Protein AF-A0A965YB80-F1 (afdb_monomer)

Secondary structure (DSSP, 8-state):
-PPPPSSSS-HHHHHHHHHHHHHHHHHTHHHHTTT-TT--HHHHHHHHHHHHHHHHHHS-THHHHHHHHHHHHHHHHHHHHHHHHHHHHHHHHHHTTT-HHHHHHHHHHTTTTTS-GGGTTT-HHHHHHHHHHHHHH--HHHHHHHHHTT--HHHHHHHHHHHHHHHHHHHHHHHHHHHHHHHHHHHHHHHHHHHHHHHHHHHHHTT-

Sequence (208 aa):
MKIGRNYGCKDSDLILAAEIVVENLKANLDVLSSVRVQWTEDYVMDLRTRIKNVMSKYLSNDSQKNLRNATANVNTIMKKAGASLSFFKTQLLIDFKHEKEKKDEILKTLGFTKYHLQSFSRNQNVLLQLLLAFKENLSEDIRSQLISKGFSQIELNKIIDLADAFKDANLHQENIKANKKQFSQEKRIALNAISDEIKGICKLASLK

pLDDT: mean 90.23, std 8.79, range [52.56, 97.31]

Radius of gyration: 29.29 Å; Cα contacts (8 Å, |Δi|>4): 147; chains: 1; bounding box: 62×22×83 Å

Mean predicted aligned error: 8.61 Å

Foldseek 3Di:
DAQDAPDDDDLVVLLVLLLVLLVVCVVCVVVCCVLPVVSDPVVSVVLNVLSVCLCVLQVDPVLVVQLVVLVVQLVVLLVVLLVLVVVVLVLLCVLCVVVVVVSVVLCVQLCCVVQPSVCSVPDLVSSLVSLVSNLVRCDPVVVVVCVVSPDDPVSSVVSNVSSVSNVVSVVSSVVSVVVVVVSSRVSSVSSNVSNVVSVVSVVSVVVD

Structure (mmCIF, N/CA/C/O backbone):
data_AF-A0A965YB80-F1
#
_entry.id   AF-A0A965YB80-F1
#
loop_
_atom_site.group_PDB
_atom_site.id
_atom_site.type_symbol
_atom_site.label_atom_id
_atom_site.label_alt_id
_atom_site.label_comp_id
_atom_site.label_asym_id
_atom_site.label_entity_id
_atom_site.label_seq_id
_atom_site.pdbx_PDB_ins_code
_atom_site.Cartn_x
_atom_site.Cartn_y
_atom_site.Cartn_z
_atom_site.occupancy
_atom_site.B_iso_or_equiv
_atom_site.auth_seq_id
_atom_site.auth_comp_id
_atom_site.auth_asym_id
_atom_site.auth_atom_id
_atom_site.pdbx_PDB_model_num
ATOM 1 N N . MET A 1 1 ? -2.067 13.991 -19.463 1.00 52.56 1 MET A N 1
ATOM 2 C CA . MET A 1 1 ? -2.337 13.184 -20.678 1.00 52.56 1 MET A CA 1
ATOM 3 C C . MET A 1 1 ? -1.824 11.758 -20.453 1.00 52.56 1 MET A C 1
ATOM 5 O O . MET A 1 1 ? -0.761 11.609 -19.862 1.00 52.56 1 MET A O 1
ATOM 9 N N . LYS A 1 2 ? -2.577 10.705 -20.806 1.00 65.81 2 LYS A N 1
ATOM 10 C CA . LYS A 1 2 ? -2.148 9.302 -20.609 1.00 65.81 2 LYS A CA 1
ATOM 11 C C . LYS A 1 2 ? -1.267 8.879 -21.788 1.00 65.81 2 LYS A C 1
ATOM 13 O O . LYS A 1 2 ? -1.743 8.876 -22.915 1.00 65.81 2 LYS A O 1
ATOM 18 N N . ILE A 1 3 ? -0.007 8.531 -21.531 1.00 80.25 3 ILE A N 1
ATOM 19 C CA . ILE A 1 3 ? 0.936 8.107 -22.576 1.00 80.25 3 ILE A CA 1
ATOM 20 C C . ILE A 1 3 ? 0.606 6.663 -22.990 1.00 80.25 3 ILE A C 1
ATOM 22 O O . ILE A 1 3 ? 0.646 5.745 -22.163 1.00 80.25 3 ILE A O 1
ATOM 26 N N . GLY A 1 4 ? 0.220 6.476 -24.254 1.00 87.31 4 GLY A N 1
ATOM 27 C CA . GLY A 1 4 ? -0.024 5.165 -24.868 1.00 87.31 4 GLY A CA 1
ATOM 28 C C . GLY A 1 4 ? 1.271 4.467 -25.294 1.00 87.31 4 GLY A C 1
ATOM 29 O O . GLY A 1 4 ? 2.332 5.084 -25.302 1.00 87.31 4 GLY A O 1
ATOM 30 N N . ARG A 1 5 ? 1.195 3.175 -25.641 1.00 92.00 5 ARG A N 1
ATOM 31 C CA . ARG A 1 5 ? 2.310 2.468 -26.300 1.00 92.00 5 ARG A CA 1
ATOM 32 C C . ARG A 1 5 ? 2.426 2.945 -27.750 1.00 92.00 5 ARG A C 1
ATOM 34 O O . ARG A 1 5 ? 1.398 3.095 -28.403 1.00 92.00 5 ARG A O 1
ATOM 41 N N . ASN A 1 6 ? 3.646 3.101 -28.257 1.00 94.12 6 ASN A N 1
ATOM 42 C CA . ASN A 1 6 ? 3.922 3.304 -29.691 1.00 94.12 6 ASN A CA 1
ATOM 43 C C . ASN A 1 6 ? 4.271 1.985 -30.424 1.00 94.12 6 ASN A C 1
ATOM 45 O O . ASN A 1 6 ? 4.647 2.004 -31.593 1.00 94.12 6 ASN A O 1
ATOM 49 N N . TYR A 1 7 ? 4.145 0.830 -29.765 1.00 94.06 7 TYR A N 1
ATOM 50 C CA . TYR A 1 7 ? 4.373 -0.516 -30.310 1.00 94.06 7 TYR A CA 1
ATOM 51 C C . TYR A 1 7 ? 3.150 -1.419 -30.096 1.00 94.06 7 TYR A C 1
ATOM 53 O O . TYR A 1 7 ? 2.390 -1.237 -29.144 1.00 94.06 7 TYR A O 1
ATOM 61 N N . GLY A 1 8 ? 2.973 -2.402 -30.987 1.00 91.25 8 GLY A N 1
ATOM 62 C CA . GLY A 1 8 ? 1.805 -3.295 -31.015 1.00 91.25 8 GLY A CA 1
ATOM 63 C C . GLY A 1 8 ? 1.921 -4.578 -30.179 1.00 91.25 8 GLY A C 1
ATOM 64 O O . GLY A 1 8 ? 0.949 -5.319 -30.080 1.00 91.25 8 GLY A O 1
ATOM 65 N N . CYS A 1 9 ? 3.081 -4.859 -29.580 1.00 90.50 9 CYS A N 1
ATOM 66 C CA . CYS A 1 9 ? 3.349 -6.092 -28.830 1.00 90.50 9 CYS A CA 1
ATOM 67 C C . CYS A 1 9 ? 3.299 -5.896 -27.300 1.00 90.50 9 CYS A C 1
ATOM 69 O O . CYS A 1 9 ? 3.040 -4.795 -26.791 1.00 90.50 9 CYS A O 1
ATOM 71 N N . LYS A 1 10 ? 3.530 -6.972 -26.530 1.00 89.19 10 LYS A N 1
ATOM 72 C CA . LYS A 1 10 ? 3.669 -6.873 -25.066 1.00 89.19 10 LYS A CA 1
ATOM 73 C C . LYS A 1 10 ? 4.988 -6.184 -24.704 1.00 89.19 10 LYS A C 1
ATOM 75 O O . LYS A 1 10 ? 5.935 -6.189 -25.484 1.00 89.19 10 LYS A O 1
ATOM 80 N N . ASP A 1 11 ? 5.057 -5.619 -23.492 1.00 90.94 11 ASP A N 1
ATOM 81 C CA . ASP A 1 11 ? 6.276 -4.950 -23.006 1.00 90.94 11 ASP A CA 1
ATOM 82 C C . ASP A 1 11 ? 7.474 -5.928 -22.953 1.00 90.94 11 ASP A C 1
ATOM 84 O O . ASP A 1 11 ? 8.593 -5.532 -23.249 1.00 90.94 11 ASP A O 1
ATOM 88 N N . SER A 1 12 ? 7.237 -7.203 -22.607 1.00 86.75 12 SER A N 1
ATOM 89 C CA . SER A 1 12 ? 8.251 -8.270 -22.615 1.00 86.75 12 SER A CA 1
ATOM 90 C C . SER A 1 12 ? 8.785 -8.554 -24.015 1.00 86.75 12 SER A C 1
ATOM 92 O O . SER A 1 12 ? 9.989 -8.677 -24.203 1.00 86.75 12 SER A O 1
ATOM 94 N N . ASP A 1 13 ? 7.882 -8.616 -24.993 1.00 91.19 13 ASP A N 1
ATOM 95 C CA . ASP A 1 13 ? 8.211 -8.952 -26.377 1.00 91.19 13 ASP A CA 1
ATOM 96 C C . ASP A 1 13 ? 9.004 -7.809 -27.022 1.00 91.19 13 ASP A C 1
ATOM 98 O O . ASP A 1 13 ? 9.927 -8.054 -27.791 1.00 91.19 13 ASP A O 1
ATOM 102 N N . LEU A 1 14 ? 8.692 -6.556 -26.655 1.00 95.50 14 LEU A N 1
ATOM 103 C CA . LEU A 1 14 ? 9.476 -5.394 -27.069 1.00 95.50 14 LEU A CA 1
ATOM 104 C C . LEU A 1 14 ? 10.911 -5.469 -26.545 1.00 95.50 14 LEU A C 1
ATOM 106 O O . LEU A 1 14 ? 11.836 -5.224 -27.310 1.00 95.50 14 LEU A O 1
ATOM 110 N N . ILE A 1 15 ? 11.096 -5.760 -25.253 1.00 94.88 15 ILE A N 1
ATOM 111 C CA . ILE A 1 15 ? 12.437 -5.852 -24.662 1.00 94.88 15 ILE A CA 1
ATOM 112 C C . ILE A 1 15 ? 13.234 -6.980 -25.314 1.00 94.88 15 ILE A C 1
ATOM 114 O O . ILE A 1 15 ? 14.374 -6.749 -25.696 1.00 94.88 15 ILE A O 1
ATOM 118 N N . LEU A 1 16 ? 12.619 -8.146 -25.529 1.00 92.81 16 LEU A N 1
ATOM 119 C CA . LEU A 1 16 ? 13.269 -9.251 -26.232 1.00 92.81 16 LEU A CA 1
ATOM 120 C C . LEU A 1 16 ? 13.686 -8.851 -27.656 1.00 92.81 16 LEU A C 1
ATOM 122 O O . LEU A 1 16 ? 14.824 -9.0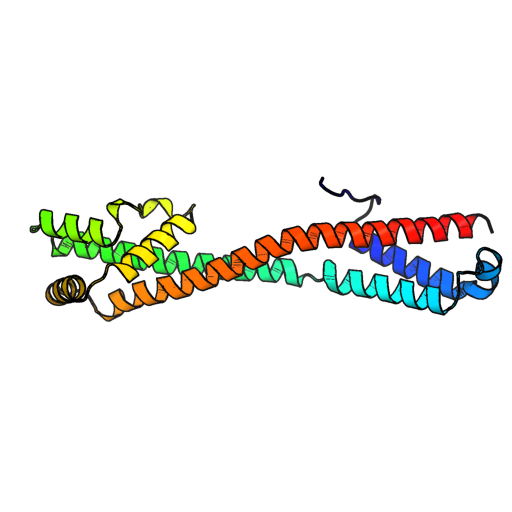81 -28.056 1.00 92.81 16 LEU A O 1
ATOM 126 N N . ALA A 1 17 ? 12.792 -8.207 -28.411 1.00 95.94 17 ALA A N 1
ATOM 127 C CA . ALA A 1 17 ? 13.117 -7.703 -29.743 1.00 95.94 17 ALA A CA 1
ATOM 128 C C . ALA A 1 17 ? 14.249 -6.664 -29.700 1.00 95.94 17 ALA A C 1
ATOM 130 O O . ALA A 1 17 ? 15.140 -6.693 -30.543 1.00 95.94 17 ALA A O 1
ATOM 131 N N . ALA A 1 18 ? 14.246 -5.773 -28.706 1.00 97.00 18 ALA A N 1
ATOM 132 C CA . ALA A 1 18 ? 15.287 -4.770 -28.523 1.00 97.00 18 ALA A CA 1
ATOM 133 C C . ALA A 1 18 ? 16.655 -5.404 -28.233 1.00 97.00 18 ALA A C 1
ATOM 135 O O . ALA A 1 18 ? 17.648 -4.988 -28.825 1.00 97.00 18 ALA A O 1
ATOM 136 N N . GLU A 1 19 ? 16.712 -6.426 -27.375 1.00 96.00 19 GLU A N 1
ATOM 137 C CA . GLU A 1 19 ? 17.943 -7.180 -27.112 1.00 96.00 19 GLU A CA 1
ATOM 138 C C . GLU A 1 19 ? 18.468 -7.842 -28.388 1.00 96.00 19 GLU A C 1
ATOM 140 O O . GLU A 1 19 ? 19.639 -7.673 -28.719 1.00 96.00 19 GLU A O 1
ATOM 145 N N . ILE A 1 20 ? 17.597 -8.507 -29.155 1.00 96.56 20 ILE A N 1
ATOM 146 C CA . ILE A 1 20 ? 17.969 -9.126 -30.436 1.00 96.56 20 ILE A CA 1
ATOM 147 C C . ILE A 1 20 ? 18.526 -8.078 -31.410 1.00 96.56 20 ILE A C 1
ATOM 149 O O . ILE A 1 20 ? 19.560 -8.313 -32.034 1.00 96.56 20 ILE A O 1
ATOM 153 N N . VAL A 1 21 ? 17.877 -6.917 -31.541 1.00 97.00 21 VAL A N 1
ATOM 154 C CA . VAL A 1 21 ? 18.346 -5.832 -32.422 1.00 97.00 21 VAL A CA 1
ATOM 155 C C . VAL A 1 21 ? 19.718 -5.321 -31.989 1.00 97.00 21 VAL A C 1
ATOM 157 O O . VAL A 1 21 ? 20.577 -5.116 -32.840 1.00 97.00 21 VAL A O 1
ATOM 160 N N . VAL A 1 22 ? 19.952 -5.147 -30.687 1.00 97.00 22 VAL A N 1
ATOM 161 C CA . VAL A 1 22 ? 21.244 -4.677 -30.166 1.00 97.00 22 VAL A CA 1
ATOM 162 C C . VAL A 1 22 ? 22.356 -5.700 -30.372 1.00 97.00 22 VAL A C 1
ATOM 164 O O . VAL A 1 22 ? 23.456 -5.311 -30.758 1.00 97.00 22 VAL A O 1
ATOM 167 N N . GLU A 1 23 ? 22.092 -6.993 -30.168 1.00 95.94 23 GLU A N 1
ATOM 168 C CA . GLU A 1 23 ? 23.085 -8.040 -30.449 1.00 95.94 23 GLU A CA 1
ATOM 169 C C . GLU A 1 23 ? 23.423 -8.099 -31.947 1.00 95.94 23 GLU A C 1
ATOM 171 O O . GLU A 1 23 ? 24.596 -8.182 -32.308 1.00 95.94 23 GLU A O 1
ATOM 176 N N . ASN A 1 24 ? 22.427 -7.965 -32.831 1.00 95.06 24 ASN A N 1
ATOM 177 C CA . ASN A 1 24 ? 22.668 -7.909 -34.276 1.00 95.06 24 ASN A CA 1
ATOM 178 C C . ASN A 1 24 ? 23.414 -6.635 -34.698 1.00 95.06 24 ASN A C 1
ATOM 180 O O . ASN A 1 24 ? 24.318 -6.712 -35.529 1.00 95.06 24 ASN A O 1
ATOM 184 N N . LEU A 1 25 ? 23.080 -5.478 -34.115 1.00 95.44 25 LEU A N 1
ATOM 185 C CA . LEU A 1 25 ? 23.811 -4.229 -34.343 1.00 95.44 25 LEU A CA 1
ATOM 186 C C . LEU A 1 25 ? 25.276 -4.378 -33.922 1.00 95.44 25 LEU A C 1
ATOM 188 O O . LEU A 1 25 ? 26.162 -3.973 -34.666 1.00 95.44 25 LEU A O 1
ATOM 192 N N . LYS A 1 26 ? 25.533 -4.997 -32.763 1.00 96.25 26 LYS A N 1
ATOM 193 C CA . LYS A 1 26 ? 26.893 -5.281 -32.293 1.00 96.25 26 LYS A CA 1
ATOM 194 C C . LYS A 1 26 ? 27.649 -6.195 -33.257 1.00 96.25 26 LYS A C 1
ATOM 196 O O . LYS A 1 26 ? 28.804 -5.927 -33.566 1.00 96.25 26 LYS A O 1
ATOM 201 N N . ALA A 1 27 ? 27.005 -7.268 -33.713 1.00 95.81 27 ALA A N 1
ATOM 202 C CA . ALA A 1 27 ? 27.624 -8.267 -34.580 1.00 95.81 27 ALA A CA 1
ATOM 203 C C . ALA A 1 27 ? 27.999 -7.726 -35.970 1.00 95.81 27 ALA A C 1
ATOM 205 O O . ALA A 1 27 ? 28.899 -8.272 -36.595 1.00 95.81 27 ALA A O 1
ATOM 206 N N . ASN A 1 28 ? 27.332 -6.665 -36.435 1.00 94.38 28 ASN A N 1
ATOM 207 C CA . ASN A 1 28 ? 27.532 -6.064 -37.760 1.00 94.38 28 ASN A CA 1
ATOM 208 C C . ASN A 1 28 ? 28.017 -4.606 -37.667 1.00 94.38 28 ASN A C 1
ATOM 210 O O . ASN A 1 28 ? 27.745 -3.786 -38.548 1.00 94.38 28 ASN A O 1
ATOM 214 N N . LEU A 1 29 ? 28.655 -4.239 -36.552 1.00 94.06 29 LEU A N 1
ATOM 215 C CA . LEU A 1 29 ? 28.983 -2.849 -36.241 1.00 94.06 29 LEU A CA 1
ATOM 216 C C . LEU A 1 29 ? 29.993 -2.246 -37.227 1.00 94.06 29 LEU A C 1
ATOM 218 O O . LEU A 1 29 ? 29.925 -1.058 -37.534 1.00 94.06 29 LEU A O 1
ATOM 222 N N . ASP A 1 30 ? 30.897 -3.061 -37.758 1.00 91.31 30 ASP A N 1
ATOM 223 C CA . ASP A 1 30 ? 31.875 -2.689 -38.781 1.00 91.31 30 ASP A CA 1
ATOM 224 C C . ASP A 1 30 ? 31.197 -2.154 -40.052 1.00 91.31 30 ASP A C 1
ATOM 226 O O . ASP A 1 30 ? 31.544 -1.079 -40.542 1.00 91.31 30 ASP A O 1
ATOM 230 N N . VAL A 1 31 ? 30.159 -2.842 -40.533 1.00 90.62 31 VAL A N 1
ATOM 231 C CA . VAL A 1 31 ? 29.384 -2.412 -41.702 1.00 90.62 31 VAL A CA 1
ATOM 232 C C . VAL A 1 31 ? 28.443 -1.270 -41.331 1.00 90.62 31 VAL A C 1
ATOM 234 O O . VAL A 1 31 ? 28.363 -0.261 -42.037 1.00 90.62 31 VAL A O 1
ATOM 237 N N . LEU A 1 32 ? 27.723 -1.398 -40.217 1.00 91.69 32 LEU A N 1
ATOM 238 C CA . LEU A 1 32 ? 26.659 -0.467 -39.844 1.00 91.69 32 LEU A CA 1
ATOM 239 C C . LEU A 1 32 ? 27.191 0.896 -39.374 1.00 91.69 32 LEU A C 1
ATOM 241 O O . LEU A 1 32 ? 26.531 1.914 -39.592 1.00 91.69 32 LEU A O 1
ATOM 245 N N . SER A 1 33 ? 28.405 0.966 -38.828 1.00 91.81 33 SER A N 1
ATOM 246 C CA . SER A 1 33 ? 29.061 2.242 -38.495 1.00 91.81 33 SER A CA 1
ATOM 247 C C . SER A 1 33 ? 29.348 3.104 -39.734 1.00 91.81 33 SER A C 1
ATOM 249 O O . SER A 1 33 ? 29.330 4.332 -39.640 1.00 91.81 33 SER A O 1
ATOM 251 N N . SER A 1 34 ? 29.489 2.499 -40.923 1.00 89.06 34 SER A N 1
ATOM 252 C CA . SER A 1 34 ? 29.567 3.243 -42.196 1.00 89.06 34 SER A CA 1
ATOM 253 C C . SER A 1 34 ? 28.238 3.905 -42.591 1.00 89.06 34 SER A C 1
ATOM 255 O O . SER A 1 34 ? 28.217 4.884 -43.336 1.00 89.06 34 SER A O 1
ATOM 257 N N . VAL A 1 35 ? 27.117 3.377 -42.092 1.00 88.38 35 VAL A N 1
ATOM 258 C CA . VAL A 1 35 ? 25.760 3.897 -42.325 1.00 88.38 35 VAL A CA 1
ATOM 259 C C . VAL A 1 35 ? 25.487 5.067 -41.397 1.00 88.38 35 VAL A C 1
ATOM 261 O O . VAL A 1 35 ? 24.882 6.065 -41.789 1.00 88.38 35 VAL A O 1
ATOM 264 N N . ARG A 1 36 ? 25.934 4.936 -40.147 1.00 91.25 36 ARG A N 1
ATOM 265 C CA . ARG A 1 36 ? 25.779 5.955 -39.124 1.00 91.25 36 ARG A CA 1
ATOM 266 C C . ARG A 1 36 ? 26.982 5.934 -38.198 1.00 91.25 36 ARG A C 1
ATOM 268 O O . ARG A 1 36 ? 27.078 5.095 -37.313 1.00 91.25 36 ARG A O 1
ATOM 275 N N . VAL A 1 37 ? 27.847 6.928 -38.359 1.00 92.31 37 VAL A N 1
ATOM 276 C CA . VAL A 1 37 ? 29.123 7.038 -37.632 1.00 92.31 37 VAL A CA 1
ATOM 277 C C . VAL A 1 37 ? 28.971 7.102 -36.109 1.00 92.31 37 VAL A C 1
ATOM 279 O O . VAL A 1 37 ? 29.909 6.795 -35.386 1.00 92.31 37 VAL A O 1
ATOM 282 N N . GLN A 1 38 ? 27.794 7.489 -35.603 1.00 93.69 38 GLN A N 1
ATOM 283 C CA . GLN A 1 38 ? 27.503 7.494 -34.166 1.00 93.69 38 GLN A CA 1
ATOM 284 C C . GLN A 1 38 ? 27.198 6.099 -33.597 1.00 93.69 38 GLN A C 1
ATOM 286 O O . GLN A 1 38 ? 27.091 5.957 -32.381 1.00 93.69 38 GLN A O 1
ATOM 291 N N . TRP A 1 39 ? 27.029 5.073 -34.435 1.00 94.56 39 TRP A N 1
ATOM 292 C CA . TRP A 1 39 ? 26.918 3.689 -33.982 1.00 94.56 39 TRP A CA 1
ATOM 293 C C . TRP A 1 39 ? 28.309 3.145 -33.666 1.00 94.56 39 TRP A C 1
ATOM 295 O O . TRP A 1 39 ? 28.943 2.477 -34.478 1.00 94.56 39 TRP A O 1
ATOM 305 N N . THR A 1 40 ? 28.778 3.485 -32.471 1.00 96.31 40 THR A N 1
ATOM 306 C CA . THR A 1 40 ? 30.041 3.025 -31.890 1.00 96.31 40 THR A CA 1
ATOM 307 C C . THR A 1 40 ? 29.802 1.886 -30.900 1.00 96.31 40 THR A C 1
ATOM 309 O O . THR A 1 40 ? 28.664 1.605 -30.512 1.00 96.31 40 THR A O 1
ATOM 312 N N . GLU A 1 41 ? 30.874 1.234 -30.447 1.00 95.12 41 GLU A N 1
ATOM 313 C CA . GLU A 1 41 ? 30.767 0.201 -29.411 1.00 95.12 41 GLU A CA 1
ATOM 314 C C . GLU A 1 41 ? 30.198 0.770 -28.099 1.00 95.12 41 GLU A C 1
ATOM 316 O O . GLU A 1 41 ? 29.331 0.146 -27.483 1.00 95.12 41 GLU A O 1
ATOM 321 N N . ASP A 1 42 ? 30.573 2.005 -27.747 1.00 96.44 42 ASP A N 1
ATOM 322 C CA . ASP A 1 42 ? 30.019 2.733 -26.600 1.00 96.44 42 ASP A CA 1
ATOM 323 C C . ASP A 1 42 ? 28.507 2.952 -26.729 1.00 96.44 42 ASP A C 1
ATOM 325 O O . ASP A 1 42 ? 27.763 2.723 -25.774 1.00 96.44 42 ASP A O 1
ATOM 329 N N . TYR A 1 43 ? 28.027 3.340 -27.917 1.00 96.69 43 TYR A N 1
ATOM 330 C CA . TYR A 1 43 ? 26.594 3.504 -28.176 1.00 96.69 43 TYR A CA 1
ATOM 331 C C . TYR A 1 43 ? 25.832 2.186 -27.978 1.00 96.69 43 TYR A C 1
ATOM 333 O O . TYR A 1 43 ? 24.793 2.147 -27.313 1.00 96.69 43 TYR A O 1
ATOM 341 N N . VAL A 1 44 ? 26.365 1.087 -28.518 1.00 96.06 44 VAL A N 1
ATOM 342 C CA . VAL A 1 44 ? 25.774 -0.252 -28.374 1.00 96.06 44 VAL A CA 1
ATOM 343 C C . VAL A 1 44 ? 25.744 -0.680 -26.904 1.00 96.06 44 VAL A C 1
ATOM 345 O O . VAL A 1 44 ? 24.736 -1.221 -26.436 1.00 96.06 44 VAL A O 1
ATOM 348 N N . MET A 1 45 ? 26.821 -0.426 -26.156 1.00 96.38 45 MET A N 1
ATOM 349 C CA . MET A 1 45 ? 26.889 -0.724 -24.725 1.00 96.38 45 MET A CA 1
ATOM 350 C C . MET A 1 45 ? 25.897 0.098 -23.896 1.00 96.38 45 MET A C 1
ATOM 352 O O . MET A 1 45 ? 25.233 -0.469 -23.018 1.00 96.38 45 MET A O 1
ATOM 356 N N . ASP A 1 46 ? 25.762 1.397 -24.173 1.00 97.00 46 ASP A N 1
ATOM 357 C CA . ASP A 1 46 ? 24.776 2.258 -23.511 1.00 97.00 46 ASP A CA 1
ATOM 358 C C . ASP A 1 46 ? 23.351 1.754 -23.768 1.00 97.00 46 ASP A C 1
ATOM 360 O O . ASP A 1 46 ? 22.594 1.499 -22.825 1.00 97.00 46 ASP A O 1
ATOM 364 N N . LEU A 1 47 ? 23.006 1.501 -25.035 1.00 96.88 47 LEU A N 1
ATOM 365 C CA . LEU A 1 47 ? 21.678 1.021 -25.409 1.00 96.88 47 LEU A CA 1
ATOM 366 C C . LEU A 1 47 ? 21.357 -0.329 -24.749 1.00 96.88 47 LEU A C 1
ATOM 368 O O . LEU A 1 47 ? 20.274 -0.501 -24.179 1.00 96.88 47 LEU A O 1
ATOM 372 N N . ARG A 1 48 ? 22.318 -1.264 -24.731 1.00 96.06 48 ARG A N 1
ATOM 373 C CA . ARG A 1 48 ? 22.183 -2.548 -24.022 1.00 96.06 48 ARG A CA 1
ATOM 374 C C . ARG A 1 48 ? 21.925 -2.350 -22.529 1.00 96.06 48 ARG A C 1
ATOM 376 O O . ARG A 1 48 ? 21.062 -3.014 -21.952 1.00 96.06 48 ARG A O 1
ATOM 383 N N . THR A 1 49 ? 22.663 -1.439 -21.901 1.00 95.88 49 THR A N 1
ATOM 384 C CA . THR A 1 49 ? 22.531 -1.133 -20.471 1.00 95.88 49 THR A CA 1
ATOM 385 C C . THR A 1 49 ? 21.165 -0.524 -20.165 1.00 95.88 49 THR A C 1
ATOM 387 O O . THR A 1 49 ? 20.489 -0.954 -19.228 1.00 95.88 49 THR A O 1
ATOM 390 N N . ARG A 1 50 ? 20.697 0.413 -20.996 1.00 95.94 50 ARG A N 1
ATOM 391 C CA . ARG A 1 50 ? 19.361 1.015 -20.880 1.00 95.94 50 ARG A CA 1
ATOM 392 C C . ARG A 1 50 ? 18.249 -0.027 -20.999 1.00 95.94 50 ARG A C 1
ATOM 394 O O . ARG A 1 50 ? 17.334 -0.015 -20.175 1.00 95.94 50 ARG A O 1
ATOM 401 N N . ILE A 1 51 ? 18.340 -0.953 -21.958 1.00 94.50 51 ILE A N 1
ATOM 402 C CA . ILE A 1 51 ? 17.365 -2.045 -22.126 1.00 94.50 51 ILE A CA 1
ATOM 403 C C . ILE A 1 51 ? 17.314 -2.929 -20.873 1.00 94.50 51 ILE A C 1
ATOM 405 O O . ILE A 1 51 ? 16.229 -3.134 -20.318 1.00 94.50 51 ILE A O 1
ATOM 409 N N . LYS A 1 52 ? 18.474 -3.370 -20.363 1.00 91.50 52 LYS A N 1
ATOM 410 C CA . LYS A 1 52 ? 18.561 -4.179 -19.133 1.00 91.50 52 LYS A CA 1
ATOM 411 C C . LYS A 1 52 ? 17.984 -3.456 -17.917 1.00 91.50 52 LYS A C 1
ATOM 413 O O . LYS A 1 52 ? 17.240 -4.055 -17.141 1.00 91.50 52 LYS A O 1
ATOM 418 N N . ASN A 1 53 ? 18.271 -2.164 -17.774 1.00 91.19 53 ASN A N 1
ATOM 419 C CA . ASN A 1 53 ? 17.745 -1.344 -16.682 1.00 91.19 53 ASN A CA 1
ATOM 420 C C . ASN A 1 53 ? 16.220 -1.187 -16.760 1.00 91.19 53 ASN A C 1
ATOM 422 O O . ASN A 1 53 ? 15.538 -1.241 -15.738 1.00 91.19 53 ASN A O 1
ATOM 426 N N . VAL A 1 54 ? 15.656 -1.026 -17.961 1.00 90.38 54 VAL A N 1
ATOM 427 C CA . VAL A 1 54 ? 14.196 -0.973 -18.140 1.00 90.38 54 VAL A CA 1
ATOM 428 C C . VAL A 1 54 ? 13.552 -2.318 -17.807 1.00 90.38 54 VAL A C 1
ATOM 430 O O . VAL A 1 54 ? 12.512 -2.345 -17.142 1.00 90.38 54 VAL A O 1
ATOM 433 N N . MET A 1 55 ? 14.175 -3.428 -18.211 1.00 86.00 55 MET A N 1
ATOM 434 C CA . MET A 1 55 ? 13.709 -4.775 -17.883 1.00 86.00 55 MET A CA 1
ATOM 435 C C . MET A 1 55 ? 13.666 -5.002 -16.366 1.00 86.00 55 MET A C 1
ATOM 437 O O . MET A 1 55 ? 12.608 -5.333 -15.825 1.00 86.00 55 MET A O 1
ATOM 441 N N . SER A 1 56 ? 14.779 -4.761 -15.667 1.00 83.75 56 SER A N 1
ATOM 442 C CA . SER A 1 56 ? 14.883 -4.992 -14.221 1.00 83.75 56 SER A CA 1
ATOM 443 C C . SER A 1 56 ? 13.955 -4.078 -13.416 1.00 83.75 56 SER A C 1
ATOM 445 O O . SER A 1 56 ? 13.253 -4.539 -12.510 1.00 83.75 56 SER A O 1
ATOM 447 N N . LYS A 1 57 ? 13.882 -2.794 -13.788 1.00 83.44 57 LYS A N 1
ATOM 448 C CA . LYS A 1 57 ? 13.098 -1.783 -13.067 1.00 83.44 57 LYS A CA 1
ATOM 449 C C . LYS A 1 57 ? 11.588 -1.933 -13.263 1.00 83.44 57 LYS A C 1
ATOM 451 O O . LYS A 1 57 ? 10.830 -1.655 -12.336 1.00 83.44 57 LYS A O 1
ATOM 456 N N . TYR A 1 58 ? 11.128 -2.329 -14.453 1.00 81.94 58 TYR A N 1
ATOM 457 C CA . TYR A 1 58 ? 9.709 -2.203 -14.820 1.00 81.94 58 TYR A CA 1
ATOM 458 C C . TYR A 1 58 ? 9.000 -3.501 -15.227 1.00 81.94 58 TYR A C 1
ATOM 460 O O . TYR A 1 58 ? 7.763 -3.500 -15.344 1.00 81.94 58 TYR A O 1
ATOM 468 N N . LEU A 1 59 ? 9.743 -4.580 -15.486 1.00 77.56 59 LEU A N 1
ATOM 469 C CA . LEU A 1 59 ? 9.186 -5.886 -15.858 1.00 77.56 59 LEU A CA 1
ATOM 470 C C . LEU A 1 59 ? 9.368 -6.953 -14.773 1.00 77.56 59 LEU A C 1
ATOM 472 O O . LEU A 1 59 ? 8.824 -8.046 -14.914 1.00 77.56 59 LEU A O 1
ATOM 476 N N . SER A 1 60 ? 10.039 -6.632 -13.665 1.00 68.38 60 SER A N 1
ATOM 477 C CA . SER A 1 60 ? 10.063 -7.483 -12.476 1.00 68.38 60 SER A CA 1
ATOM 478 C C . SER A 1 60 ? 8.664 -7.599 -11.844 1.00 68.38 60 SER A C 1
ATOM 480 O O . SER A 1 60 ? 7.920 -6.624 -11.685 1.00 68.38 60 SER A O 1
ATOM 482 N N . ASN A 1 61 ? 8.286 -8.824 -11.464 1.00 63.53 61 ASN A N 1
ATOM 483 C CA . ASN A 1 61 ? 6.983 -9.145 -10.859 1.00 63.53 61 ASN A CA 1
ATOM 484 C C . ASN A 1 61 ? 6.790 -8.559 -9.442 1.00 63.53 61 ASN A C 1
ATOM 486 O O . ASN A 1 61 ? 5.700 -8.660 -8.864 1.00 63.53 61 ASN A O 1
ATOM 490 N N . ASP A 1 62 ? 7.823 -7.932 -8.881 1.00 66.69 62 ASP A N 1
ATOM 491 C CA . ASP A 1 62 ? 7.871 -7.524 -7.480 1.00 66.69 62 ASP A CA 1
ATOM 492 C C . ASP A 1 62 ? 6.885 -6.405 -7.155 1.00 66.69 62 ASP A C 1
ATOM 494 O O . ASP A 1 62 ? 6.211 -6.452 -6.130 1.00 66.69 62 ASP A O 1
ATOM 498 N N . SER A 1 63 ? 6.680 -5.447 -8.061 1.00 69.94 63 SER A N 1
ATOM 499 C CA . SER A 1 63 ? 5.771 -4.316 -7.806 1.00 69.94 63 SER A CA 1
ATOM 500 C C . SER A 1 63 ? 4.309 -4.746 -7.588 1.00 69.94 63 SER A C 1
ATOM 502 O O . SER A 1 63 ? 3.625 -4.243 -6.692 1.00 69.94 63 SER A O 1
ATOM 504 N N . GLN A 1 64 ? 3.814 -5.711 -8.371 1.00 73.56 64 GLN A N 1
ATOM 505 C CA . GLN A 1 64 ? 2.457 -6.242 -8.211 1.00 73.56 64 GLN A CA 1
ATOM 506 C C . GLN A 1 64 ? 2.341 -7.143 -6.982 1.00 73.56 64 GLN A C 1
ATOM 508 O O . GLN A 1 64 ? 1.324 -7.107 -6.285 1.00 73.56 64 GLN A O 1
ATOM 513 N N . L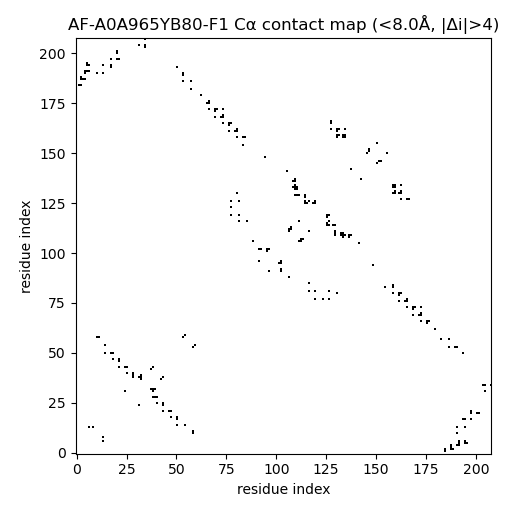YS A 1 65 ? 3.376 -7.943 -6.706 1.00 80.38 65 LYS A N 1
ATOM 514 C CA . LYS A 1 65 ? 3.464 -8.766 -5.496 1.00 80.38 65 LYS A CA 1
ATOM 515 C C . LYS A 1 65 ? 3.426 -7.894 -4.237 1.00 80.38 65 LYS A C 1
ATOM 517 O O . LYS A 1 65 ? 2.613 -8.161 -3.357 1.00 80.38 65 LYS A O 1
ATOM 522 N N . ASN A 1 66 ? 4.185 -6.802 -4.210 1.00 83.69 66 ASN A N 1
ATOM 523 C CA . ASN A 1 66 ? 4.240 -5.868 -3.086 1.00 83.69 66 ASN A CA 1
ATOM 524 C C . ASN A 1 66 ? 2.878 -5.223 -2.809 1.00 83.69 66 ASN A C 1
ATOM 526 O O . ASN A 1 66 ? 2.421 -5.232 -1.668 1.00 83.69 66 ASN A O 1
ATOM 530 N N . LEU A 1 67 ? 2.167 -4.752 -3.844 1.00 87.12 67 LEU A N 1
ATOM 531 C CA . LEU A 1 67 ? 0.821 -4.197 -3.657 1.00 87.12 67 LEU A CA 1
ATOM 532 C C . LEU A 1 67 ? -0.180 -5.251 -3.153 1.00 87.12 67 LEU A C 1
ATOM 534 O O . LEU A 1 67 ? -1.013 -4.940 -2.299 1.00 87.12 67 LEU A O 1
ATOM 538 N N . ARG A 1 68 ? -0.113 -6.491 -3.658 1.00 86.88 68 ARG A N 1
ATOM 539 C CA . ARG A 1 68 ? -0.965 -7.591 -3.169 1.00 86.88 68 ARG A CA 1
ATOM 540 C C . ARG A 1 68 ? -0.698 -7.885 -1.695 1.00 86.88 68 ARG A C 1
ATOM 542 O O . ARG A 1 68 ? -1.652 -7.957 -0.926 1.00 86.88 68 ARG A O 1
ATOM 549 N N . ASN A 1 69 ? 0.570 -7.967 -1.301 1.00 88.81 69 ASN A N 1
ATOM 550 C CA . ASN A 1 69 ? 0.971 -8.209 0.084 1.00 88.81 69 ASN A CA 1
ATOM 551 C C . ASN A 1 69 ? 0.515 -7.076 1.013 1.00 88.81 69 ASN A C 1
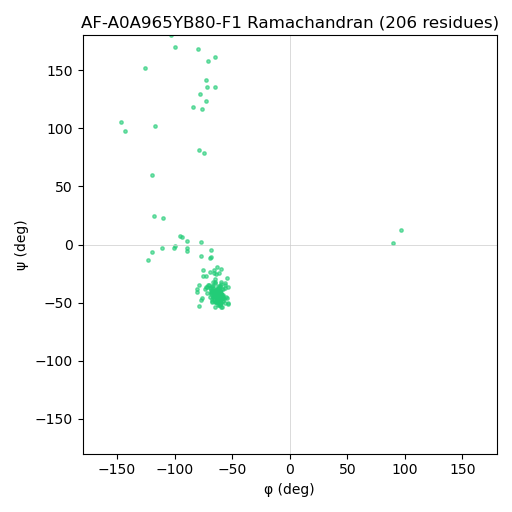ATOM 553 O O . ASN A 1 69 ? -0.110 -7.343 2.037 1.00 88.81 69 ASN A O 1
ATOM 557 N N . ALA A 1 70 ? 0.736 -5.816 0.624 1.00 91.38 70 ALA A N 1
ATOM 558 C CA . ALA A 1 70 ? 0.273 -4.660 1.391 1.00 91.38 70 ALA A CA 1
ATOM 559 C C . ALA A 1 70 ? -1.259 -4.659 1.544 1.00 91.38 70 ALA A C 1
ATOM 561 O O . ALA A 1 70 ? -1.779 -4.439 2.633 1.00 91.38 70 ALA A O 1
ATOM 562 N N . THR A 1 71 ? -1.990 -4.990 0.475 1.00 92.50 71 THR A N 1
ATOM 563 C CA . THR A 1 71 ? -3.459 -5.101 0.511 1.00 92.50 71 THR A CA 1
ATOM 564 C C . THR A 1 71 ? -3.930 -6.227 1.430 1.00 92.50 71 THR A C 1
ATOM 566 O O . THR A 1 71 ? -4.874 -6.041 2.196 1.00 92.50 71 THR A O 1
ATOM 569 N N . ALA A 1 72 ? -3.273 -7.388 1.387 1.00 92.56 72 ALA A N 1
ATOM 570 C CA . ALA A 1 72 ? -3.586 -8.510 2.266 1.00 92.56 72 ALA A CA 1
ATOM 571 C C . ALA A 1 72 ? -3.333 -8.166 3.743 1.00 92.56 72 ALA A C 1
ATOM 573 O O . ALA A 1 72 ? -4.156 -8.508 4.595 1.00 92.56 72 ALA A O 1
ATOM 574 N N . ASN A 1 73 ? -2.245 -7.447 4.037 1.00 94.06 73 ASN A N 1
ATOM 575 C CA . ASN A 1 73 ? -1.934 -6.988 5.388 1.00 94.06 73 ASN A CA 1
ATOM 576 C C . ASN A 1 73 ? -3.013 -6.030 5.919 1.00 94.06 73 ASN A C 1
ATOM 578 O O . ASN A 1 73 ? -3.615 -6.297 6.959 1.00 94.06 73 ASN A O 1
ATOM 582 N N . VAL A 1 74 ? -3.342 -4.985 5.149 1.00 94.00 74 VAL A N 1
ATOM 583 C CA . VAL A 1 74 ? -4.414 -4.030 5.482 1.00 94.00 74 VAL A CA 1
ATOM 584 C C . VAL A 1 74 ? -5.727 -4.772 5.749 1.00 94.00 74 VAL A C 1
ATOM 586 O O . VAL A 1 74 ? -6.303 -4.622 6.822 1.00 94.00 74 VAL A O 1
ATOM 589 N N . ASN A 1 75 ? -6.156 -5.663 4.848 1.00 92.06 75 ASN A N 1
ATOM 590 C CA . ASN A 1 75 ? -7.391 -6.440 5.019 1.00 92.06 75 ASN A CA 1
ATOM 591 C C . ASN A 1 75 ? -7.379 -7.334 6.270 1.00 92.06 75 ASN A C 1
ATOM 593 O O . ASN A 1 75 ? -8.415 -7.524 6.909 1.00 92.06 75 ASN A O 1
ATOM 597 N N . THR A 1 76 ? -6.223 -7.897 6.624 1.00 93.81 76 THR A N 1
ATOM 598 C CA . THR A 1 76 ? -6.073 -8.724 7.828 1.00 93.81 76 THR A CA 1
ATOM 599 C C . THR A 1 76 ? -6.262 -7.886 9.088 1.00 93.81 76 THR A C 1
ATOM 601 O O . THR A 1 76 ? -7.009 -8.288 9.984 1.00 93.81 76 THR A O 1
ATOM 604 N N . ILE A 1 77 ? -5.646 -6.704 9.141 1.00 94.12 77 ILE A N 1
ATOM 605 C CA . ILE A 1 77 ? -5.786 -5.777 10.269 1.00 94.12 77 ILE A CA 1
ATOM 606 C C . ILE A 1 77 ? -7.226 -5.257 10.356 1.00 94.12 77 ILE A C 1
ATOM 608 O O . ILE A 1 77 ? -7.801 -5.273 11.442 1.00 94.12 77 ILE A O 1
ATOM 612 N N . MET A 1 78 ? -7.859 -4.913 9.225 1.00 91.50 78 MET A N 1
ATOM 613 C CA . MET A 1 78 ? -9.265 -4.481 9.195 1.00 91.50 78 MET A CA 1
ATOM 614 C C . MET A 1 78 ? -10.204 -5.505 9.827 1.00 91.50 78 MET A C 1
ATOM 616 O O . MET A 1 78 ? -11.078 -5.138 10.610 1.00 91.50 78 MET A O 1
ATOM 620 N N . LYS A 1 79 ? -10.033 -6.792 9.496 1.00 91.12 79 LYS A N 1
ATOM 621 C CA . LYS A 1 79 ? -10.860 -7.868 10.060 1.00 91.12 79 LYS A CA 1
ATOM 622 C C . LYS A 1 79 ? -10.696 -7.960 11.576 1.00 91.12 79 LYS A C 1
ATOM 624 O O . LYS A 1 79 ? -11.697 -8.052 12.282 1.00 91.12 79 LYS A O 1
ATOM 629 N N . LYS A 1 80 ? -9.455 -7.892 12.071 1.00 93.44 80 LYS A N 1
ATOM 630 C CA . LYS A 1 80 ? -9.158 -7.919 13.513 1.00 93.44 80 LYS A CA 1
ATOM 631 C C . LYS A 1 80 ? -9.755 -6.706 14.233 1.00 93.44 80 LYS A C 1
ATOM 633 O O . LYS A 1 80 ? -10.468 -6.881 15.215 1.00 93.44 80 LYS A O 1
ATOM 638 N N . ALA A 1 81 ? -9.534 -5.503 13.705 1.00 93.44 81 ALA A N 1
ATOM 639 C CA . ALA A 1 81 ? -10.066 -4.260 14.257 1.00 93.44 81 ALA A CA 1
ATOM 640 C C . ALA A 1 81 ? -11.599 -4.231 14.266 1.00 93.44 81 ALA A C 1
ATOM 642 O O . ALA A 1 81 ? -12.204 -3.928 15.292 1.00 93.44 81 ALA A O 1
ATOM 643 N N . GLY A 1 82 ? -12.236 -4.613 13.156 1.00 91.25 82 GLY A N 1
ATOM 644 C CA . GLY A 1 82 ? -13.693 -4.690 13.062 1.00 91.25 82 GLY A CA 1
ATOM 645 C C . GLY A 1 82 ? -14.296 -5.677 14.063 1.00 91.25 82 GLY A C 1
ATOM 646 O O . GLY A 1 82 ? -15.306 -5.360 14.693 1.00 91.25 82 GLY A O 1
ATOM 647 N N . ALA A 1 83 ? -13.662 -6.839 14.257 1.00 91.44 83 ALA A N 1
ATOM 648 C CA . ALA A 1 83 ? -14.088 -7.818 15.254 1.00 91.44 83 ALA A CA 1
ATOM 649 C C . ALA A 1 83 ? -13.955 -7.272 16.686 1.00 91.44 83 ALA A C 1
ATOM 651 O O . ALA A 1 83 ? -14.933 -7.307 17.430 1.00 91.44 83 ALA A O 1
ATOM 652 N N . SER A 1 84 ? -12.800 -6.702 17.050 1.00 93.88 84 SER A N 1
ATOM 653 C CA . SER A 1 84 ? -12.577 -6.127 18.386 1.00 93.88 84 SER A CA 1
ATOM 654 C C . SER A 1 84 ? -13.521 -4.961 18.695 1.00 93.88 84 SER A C 1
ATOM 656 O O . SER A 1 84 ? -14.110 -4.925 19.772 1.00 93.88 84 SER A O 1
ATOM 658 N N . LEU A 1 85 ? -13.747 -4.044 17.749 1.00 94.25 85 LEU A N 1
ATOM 659 C CA . LEU A 1 85 ? -14.687 -2.931 17.931 1.00 94.25 85 LEU A CA 1
ATOM 660 C C . LEU A 1 85 ? -16.144 -3.401 18.033 1.00 94.25 85 LEU A C 1
ATOM 662 O O . LEU A 1 85 ? -16.922 -2.843 18.807 1.00 94.25 85 LEU A O 1
ATOM 666 N N . SER A 1 86 ? -16.526 -4.430 17.269 1.00 91.81 86 SER A N 1
ATOM 667 C CA . SER A 1 86 ? -17.873 -5.012 17.349 1.00 91.81 86 SER A CA 1
ATOM 668 C C . SER A 1 86 ? -18.093 -5.728 18.678 1.00 91.81 86 SER A C 1
ATOM 670 O O . SER A 1 86 ? -19.155 -5.574 19.283 1.00 91.81 86 SER A O 1
ATOM 672 N N . PHE A 1 87 ? -17.084 -6.463 19.152 1.00 93.38 87 PHE A N 1
ATOM 673 C CA . PHE A 1 87 ? -17.095 -7.092 20.468 1.00 93.38 87 PHE A CA 1
ATOM 674 C C . PHE A 1 87 ? -17.225 -6.041 21.575 1.00 93.38 87 PHE A C 1
ATOM 676 O O . PHE A 1 87 ? -18.176 -6.104 22.350 1.00 93.38 87 PHE A O 1
ATOM 683 N N . PHE A 1 88 ? -16.364 -5.015 21.568 1.00 95.81 88 PHE A N 1
ATOM 684 C CA . PHE A 1 88 ? -16.424 -3.898 22.514 1.00 95.81 88 PHE A CA 1
ATOM 685 C C . PHE A 1 88 ? -17.807 -3.241 22.536 1.00 95.81 88 PHE A C 1
ATOM 687 O O . PHE A 1 88 ? -18.404 -3.084 23.599 1.00 95.81 88 PHE A O 1
ATOM 694 N N . LYS A 1 89 ? -18.350 -2.892 21.360 1.00 94.56 89 LYS A N 1
ATOM 695 C CA . LYS A 1 89 ? -19.675 -2.270 21.265 1.00 94.56 89 LYS A CA 1
ATOM 696 C C . LYS A 1 89 ? -20.747 -3.179 21.856 1.00 94.56 89 LYS A C 1
ATOM 698 O O . LYS A 1 89 ? -21.600 -2.702 22.591 1.00 94.56 89 LYS A O 1
ATOM 703 N N . THR A 1 90 ? -20.712 -4.469 21.534 1.00 94.38 90 THR A N 1
ATOM 704 C CA . THR A 1 90 ? -21.691 -5.442 22.036 1.00 94.38 90 THR A CA 1
ATOM 705 C C . THR A 1 90 ? -21.624 -5.550 23.553 1.00 94.38 90 THR A C 1
ATOM 707 O O . THR A 1 90 ? -22.659 -5.453 24.207 1.00 94.38 90 THR A O 1
ATOM 710 N N . GLN A 1 91 ? -20.419 -5.664 24.114 1.00 95.50 91 GLN A N 1
ATOM 711 C CA . GLN A 1 91 ? -20.214 -5.688 25.558 1.00 95.50 91 GLN A CA 1
ATOM 712 C C . GLN A 1 91 ? -20.758 -4.412 26.218 1.00 95.50 91 GLN A C 1
ATOM 714 O O . GLN A 1 91 ? -21.516 -4.490 27.180 1.00 95.50 91 GLN A O 1
ATOM 719 N N . LEU A 1 92 ? -20.490 -3.239 25.637 1.00 95.69 92 LEU A N 1
ATOM 720 C CA . LEU A 1 92 ? -21.001 -1.961 26.146 1.00 95.69 92 LEU A CA 1
ATOM 721 C C . LEU A 1 92 ? -22.529 -1.901 26.155 1.00 95.69 92 LEU A C 1
ATOM 723 O O . LEU A 1 92 ? -23.123 -1.407 27.111 1.00 95.69 92 LEU A O 1
ATOM 727 N N . LEU A 1 93 ? -23.179 -2.432 25.117 1.00 94.00 93 LEU A N 1
ATOM 728 C CA . LEU A 1 93 ? -24.639 -2.506 25.065 1.00 94.00 93 LEU A CA 1
ATOM 729 C C . LEU A 1 93 ? -25.223 -3.429 26.147 1.00 94.00 93 LEU A C 1
ATOM 731 O O . LEU A 1 93 ? -26.322 -3.155 26.629 1.00 94.00 93 LEU A O 1
ATOM 735 N N . ILE A 1 94 ? -24.511 -4.497 26.517 1.00 95.00 94 ILE A N 1
ATOM 736 C CA . ILE A 1 94 ? -24.940 -5.471 27.530 1.00 95.00 94 ILE A CA 1
ATOM 737 C C . ILE A 1 94 ? -24.715 -4.917 28.942 1.00 95.00 94 ILE A C 1
ATOM 739 O O . ILE A 1 94 ? -25.659 -4.854 29.733 1.00 95.00 94 ILE A O 1
ATOM 743 N N . ASP A 1 95 ? -23.496 -4.470 29.239 1.00 95.00 95 ASP A N 1
ATOM 744 C CA . ASP A 1 95 ? -23.069 -4.114 30.599 1.00 95.00 95 ASP A CA 1
ATOM 745 C C . ASP A 1 95 ? -23.638 -2.762 31.064 1.00 95.00 95 ASP A C 1
ATOM 747 O O . ASP A 1 95 ? -23.798 -2.529 32.263 1.00 95.00 95 ASP A O 1
ATOM 751 N N . PHE A 1 96 ? -24.030 -1.892 30.122 1.00 95.06 96 PHE A N 1
ATOM 752 C CA . PHE A 1 96 ? -24.697 -0.611 30.394 1.00 95.06 96 PHE A CA 1
ATOM 753 C C . PHE A 1 96 ? -26.176 -0.598 29.966 1.00 95.06 96 PHE A C 1
ATOM 755 O O . PHE A 1 96 ? -26.760 0.467 29.752 1.00 95.06 96 PHE A O 1
ATOM 762 N N . LYS A 1 97 ? -26.829 -1.763 29.844 1.00 93.75 97 LYS A N 1
ATOM 763 C CA . LYS A 1 97 ? -28.231 -1.862 29.381 1.00 93.75 97 LYS A CA 1
ATOM 764 C C . LYS A 1 97 ? -29.233 -1.011 30.181 1.00 93.75 97 LYS A C 1
ATOM 766 O O . LYS A 1 97 ? -30.235 -0.576 29.620 1.00 93.75 97 LYS A O 1
ATOM 771 N N . HIS A 1 98 ? -28.959 -0.760 31.464 1.00 95.25 98 HIS A N 1
ATOM 772 C CA . HIS A 1 98 ? -29.800 0.047 32.358 1.00 95.25 98 HIS A CA 1
ATOM 773 C C . HIS A 1 98 ? -29.295 1.491 32.545 1.00 95.25 98 HIS A C 1
ATOM 775 O O . HIS A 1 98 ? -29.949 2.282 33.212 1.00 95.25 98 HIS A O 1
ATOM 781 N N . GLU A 1 99 ? -28.173 1.861 31.919 1.00 94.75 99 GLU A N 1
ATOM 782 C CA . GLU A 1 99 ? -27.530 3.181 32.010 1.00 94.75 99 GLU A CA 1
ATOM 783 C C . GLU A 1 99 ? -27.469 3.825 30.616 1.00 94.75 99 GLU A C 1
ATOM 785 O O . GLU A 1 99 ? -26.399 4.079 30.058 1.00 94.75 99 GLU A O 1
ATOM 790 N N . LYS A 1 100 ? -28.644 4.037 30.007 1.00 94.31 100 LYS A N 1
ATOM 791 C CA . LYS A 1 100 ? -28.759 4.421 28.592 1.00 94.31 100 LYS A CA 1
ATOM 792 C C . LYS A 1 100 ? -27.992 5.701 28.250 1.00 94.31 100 LYS A C 1
ATOM 794 O O . LYS A 1 100 ? -27.266 5.701 27.262 1.00 94.31 100 LYS A O 1
ATOM 799 N N . GLU A 1 101 ? -28.139 6.752 29.053 1.00 95.31 101 GLU A N 1
ATOM 800 C CA . GLU A 1 101 ? -27.492 8.050 28.811 1.00 95.31 101 GLU A CA 1
ATOM 801 C C . GLU A 1 101 ? -25.968 7.916 28.798 1.00 95.31 101 GLU A C 1
ATOM 803 O O . GLU A 1 101 ? -25.316 8.307 27.834 1.00 95.31 101 GLU A O 1
ATOM 808 N N . LYS A 1 102 ? -25.420 7.240 29.810 1.00 94.38 102 LYS A N 1
ATOM 809 C CA . LYS A 1 102 ? -23.985 6.988 29.950 1.00 94.38 102 LYS A CA 1
ATOM 810 C C . LYS A 1 102 ? -23.427 6.133 28.813 1.00 94.38 102 LYS A C 1
ATOM 812 O O . LYS A 1 102 ? -22.376 6.423 28.251 1.00 94.38 102 LYS A O 1
ATOM 817 N N . LYS A 1 103 ? -24.152 5.084 28.428 1.00 95.50 103 LYS A N 1
ATOM 818 C CA . LYS A 1 103 ? -23.806 4.232 27.285 1.00 95.50 10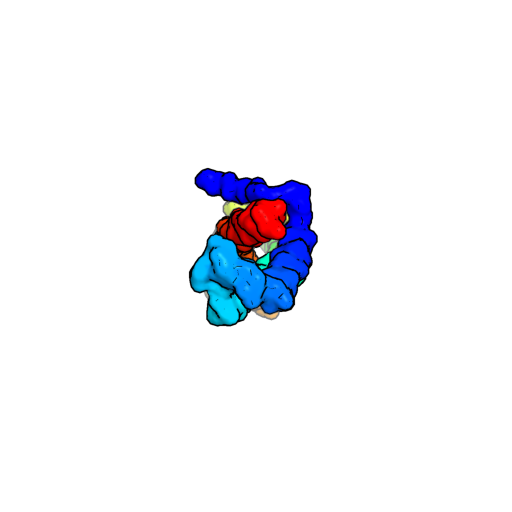3 LYS A CA 1
ATOM 819 C C . LYS A 1 103 ? -23.763 5.030 25.979 1.00 95.50 103 LYS A C 1
ATOM 821 O O . LYS A 1 103 ? -22.825 4.877 25.197 1.00 95.50 103 LYS A O 1
ATOM 826 N N . ASP A 1 104 ? -24.781 5.852 25.729 1.00 94.88 104 ASP A N 1
ATOM 827 C CA . ASP A 1 104 ? -24.884 6.654 24.508 1.00 94.88 104 ASP A CA 1
ATOM 828 C C . ASP A 1 104 ? -23.792 7.742 24.472 1.00 94.88 104 ASP A C 1
ATOM 830 O O . ASP A 1 104 ? -23.206 7.988 23.414 1.00 94.88 104 ASP A O 1
ATOM 834 N N . GLU A 1 105 ? -23.448 8.320 25.627 1.00 95.69 105 GLU A N 1
ATOM 835 C CA . GLU A 1 105 ? -22.311 9.228 25.789 1.00 95.69 105 GLU A CA 1
ATOM 836 C C . GLU A 1 105 ? -20.981 8.537 25.462 1.00 95.69 105 GLU A C 1
ATOM 838 O O . GLU A 1 105 ? -20.252 9.018 24.597 1.00 95.69 105 GLU A O 1
ATOM 843 N N . ILE A 1 106 ? -20.692 7.373 26.059 1.00 95.88 106 ILE A N 1
ATOM 844 C CA . ILE A 1 106 ? -19.457 6.617 25.786 1.00 95.88 106 ILE A CA 1
ATOM 845 C C . ILE A 1 106 ? -19.360 6.259 24.295 1.00 95.88 106 ILE A C 1
ATOM 847 O O . ILE A 1 106 ? -18.316 6.464 23.673 1.00 95.88 106 ILE A O 1
ATOM 851 N N . LEU A 1 107 ? -20.446 5.774 23.681 1.00 94.94 107 LEU A N 1
ATOM 852 C CA . LEU A 1 107 ? -20.472 5.467 22.244 1.00 94.94 107 LEU A CA 1
ATOM 853 C C . LEU A 1 107 ? -20.198 6.702 21.383 1.00 94.94 107 LEU A C 1
ATOM 855 O O . LEU A 1 107 ? -19.499 6.604 20.370 1.00 94.94 107 LEU A O 1
ATOM 859 N N . LYS A 1 108 ? -20.757 7.854 21.758 1.00 95.12 108 LYS A N 1
ATOM 860 C CA . LYS A 1 108 ? -20.546 9.114 21.046 1.00 95.12 108 LYS A CA 1
ATOM 861 C C . LYS A 1 108 ? -19.101 9.584 21.181 1.00 95.12 108 LYS A C 1
ATOM 863 O O . LYS A 1 108 ? -18.479 9.883 20.162 1.00 95.12 108 LYS A O 1
ATOM 868 N N . THR A 1 109 ? -18.568 9.596 22.398 1.00 95.75 109 THR A N 1
ATOM 869 C CA . THR A 1 109 ? -17.205 10.043 22.707 1.00 95.75 109 THR A CA 1
ATOM 870 C C . THR A 1 109 ? -16.160 9.173 22.015 1.00 95.75 109 THR A C 1
ATOM 872 O O . THR A 1 109 ? -15.268 9.691 21.349 1.00 95.75 109 THR A O 1
ATOM 875 N N . LEU A 1 110 ? -16.329 7.850 22.042 1.00 95.25 110 LEU A N 1
ATOM 876 C CA . LEU A 1 110 ? -15.422 6.913 21.369 1.00 95.25 110 LEU A CA 1
ATOM 877 C C . LEU A 1 110 ? -15.632 6.837 19.841 1.00 95.25 110 LEU A C 1
ATOM 879 O O . LEU A 1 110 ? -14.966 6.058 19.163 1.00 95.25 110 LEU A O 1
ATOM 883 N N . GLY A 1 111 ? -16.549 7.631 19.275 1.00 93.62 111 GLY A N 1
ATOM 884 C CA . GLY A 1 111 ? -16.712 7.808 17.828 1.00 93.62 111 GLY A CA 1
ATOM 885 C C . GLY A 1 111 ? -17.668 6.834 17.126 1.00 93.62 111 GLY A C 1
ATOM 886 O O . GLY A 1 111 ? -17.869 6.961 15.915 1.00 93.62 111 GLY A O 1
ATOM 887 N N . PHE A 1 112 ? -18.313 5.907 17.843 1.00 91.62 112 PHE A N 1
ATOM 888 C CA . PHE A 1 112 ? -19.214 4.894 17.262 1.00 91.62 112 PHE A CA 1
ATOM 889 C C . PHE A 1 112 ? -20.492 5.473 16.641 1.00 91.62 112 PHE A C 1
ATOM 891 O O . PHE A 1 112 ? -21.118 4.814 15.809 1.00 91.62 112 PHE A O 1
ATOM 898 N N . THR A 1 113 ? -20.906 6.677 17.045 1.00 87.75 113 THR A N 1
ATOM 899 C CA . THR A 1 113 ? -22.069 7.365 16.457 1.00 87.75 113 THR A CA 1
ATOM 900 C C . THR A 1 113 ? -21.730 8.029 15.126 1.00 87.75 113 THR A C 1
ATOM 902 O O . THR A 1 113 ? -22.555 8.036 14.216 1.00 87.75 113 THR A O 1
ATOM 905 N N . LYS A 1 114 ? -20.505 8.551 14.989 1.00 86.06 114 LYS A N 1
ATOM 906 C CA . LYS A 1 114 ? -20.018 9.211 13.771 1.00 86.06 114 LYS A CA 1
ATOM 907 C C . LYS A 1 114 ? -19.568 8.203 12.714 1.00 86.06 114 LYS A C 1
ATOM 909 O O . LYS A 1 114 ? -19.794 8.414 11.525 1.00 86.06 114 LYS A O 1
ATOM 914 N N . TYR A 1 115 ? -18.939 7.110 13.141 1.00 81.69 115 TYR A N 1
ATOM 915 C CA . TYR A 1 115 ? -18.336 6.122 12.251 1.00 81.69 115 TYR A CA 1
ATOM 916 C C . TYR A 1 115 ? -19.023 4.766 12.415 1.00 81.69 115 TYR A C 1
ATOM 918 O O . TYR A 1 115 ? -18.795 4.025 13.371 1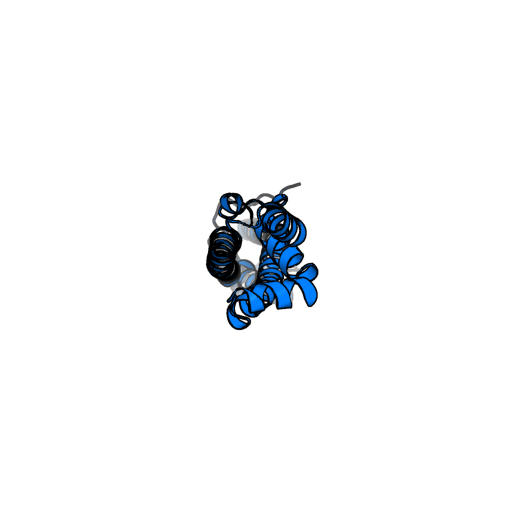.00 81.69 115 TYR A O 1
ATOM 926 N N . HIS A 1 116 ? -19.902 4.442 11.469 1.00 71.62 116 HIS A N 1
ATOM 927 C CA . HIS A 1 116 ? -20.754 3.263 11.570 1.00 71.62 116 HIS A CA 1
ATOM 928 C C . HIS A 1 116 ? -20.014 1.958 11.224 1.00 71.62 116 HIS A C 1
ATOM 930 O O . HIS A 1 116 ? -19.434 1.830 10.144 1.00 71.62 116 HIS A O 1
ATOM 936 N N . LEU A 1 117 ? -20.115 0.953 12.109 1.00 65.94 117 LEU A N 1
ATOM 937 C CA . LEU A 1 117 ? -19.394 -0.326 11.993 1.00 65.94 117 LEU A CA 1
ATOM 938 C C . LEU A 1 117 ? -19.712 -1.119 10.713 1.00 65.94 117 LEU A C 1
ATOM 940 O O . LEU A 1 117 ? -18.843 -1.784 10.152 1.00 65.94 117 LEU A O 1
ATOM 944 N N . GLN A 1 118 ? -20.951 -1.046 10.217 1.00 64.19 118 GLN A N 1
ATOM 945 C CA . GLN A 1 118 ? -21.360 -1.805 9.022 1.00 64.19 118 GLN A CA 1
ATOM 946 C C . GLN A 1 118 ? -20.707 -1.290 7.725 1.00 64.19 118 GLN A C 1
ATOM 948 O O . GLN A 1 118 ? -20.749 -1.968 6.700 1.00 6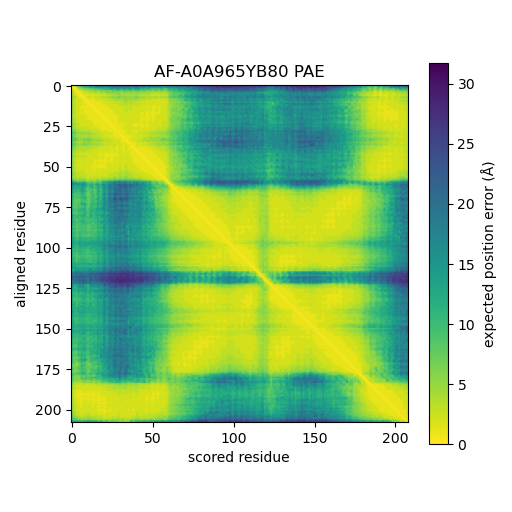4.19 118 GLN A O 1
ATOM 953 N N . SER A 1 119 ? -20.064 -0.121 7.764 1.00 61.22 119 SER A N 1
ATOM 954 C CA . SER A 1 119 ? -19.486 0.531 6.584 1.00 61.22 119 SER A CA 1
ATOM 955 C C . SER A 1 119 ? -18.038 0.109 6.292 1.00 61.22 119 SER A C 1
ATOM 957 O O . SER A 1 119 ? -17.461 0.530 5.287 1.00 61.22 119 SER A O 1
ATOM 959 N N . PHE A 1 120 ? -17.427 -0.733 7.133 1.00 65.69 120 PHE A N 1
ATOM 960 C CA . PHE A 1 120 ? -15.989 -1.027 7.057 1.00 65.69 120 PHE A CA 1
ATOM 961 C C . PHE A 1 120 ? -15.579 -1.958 5.929 1.00 65.69 120 PHE A C 1
ATOM 963 O O . PHE A 1 120 ? -14.459 -1.852 5.440 1.00 65.69 120 PHE A O 1
ATOM 970 N N . SER A 1 121 ? -16.470 -2.836 5.465 1.00 57.62 121 SER A N 1
ATOM 971 C CA . SER A 1 121 ? -16.156 -3.762 4.368 1.00 57.62 121 SER A CA 1
ATOM 972 C C . SER A 1 121 ? -15.842 -3.046 3.049 1.00 57.62 121 SER A C 1
ATOM 974 O O . SER A 1 121 ? -15.208 -3.633 2.174 1.00 57.62 121 SER A O 1
ATOM 976 N N . ARG A 1 122 ? -16.255 -1.777 2.904 1.00 60.75 122 ARG A N 1
ATOM 977 C CA . ARG A 1 122 ? -16.060 -0.972 1.689 1.00 60.75 122 ARG A CA 1
ATOM 978 C C . ARG A 1 122 ? -15.244 0.305 1.900 1.00 60.75 122 ARG A C 1
ATOM 980 O O . ARG A 1 122 ? -14.941 0.968 0.913 1.00 60.75 122 ARG A O 1
ATOM 987 N N . ASN A 1 123 ? -14.885 0.668 3.136 1.00 79.19 123 ASN A N 1
ATOM 988 C CA . ASN A 1 123 ? -14.227 1.948 3.406 1.00 79.19 123 ASN A CA 1
ATOM 989 C C . ASN A 1 123 ? -13.155 1.857 4.509 1.00 79.19 123 ASN A C 1
ATOM 991 O O . ASN A 1 123 ? -13.457 1.946 5.700 1.00 79.19 123 ASN A O 1
ATOM 995 N N . GLN A 1 124 ? -11.889 1.725 4.086 1.00 85.00 124 GLN A N 1
ATOM 996 C CA . GLN A 1 124 ? -10.704 1.727 4.958 1.00 85.00 124 GLN A CA 1
ATOM 997 C C . GLN A 1 124 ? -10.614 2.995 5.820 1.00 85.00 124 GLN A C 1
ATOM 999 O O . GLN A 1 124 ? -10.284 2.910 7.001 1.00 85.00 124 GLN A O 1
ATOM 1004 N N . ASN A 1 125 ? -10.984 4.156 5.271 1.00 85.62 125 ASN A N 1
ATOM 1005 C CA . ASN A 1 125 ? -10.859 5.434 5.969 1.00 85.62 125 ASN A CA 1
ATOM 1006 C C . ASN A 1 125 ? -11.830 5.555 7.144 1.00 85.62 125 ASN A C 1
ATOM 1008 O O . ASN A 1 125 ? -11.449 6.079 8.185 1.00 85.62 125 ASN A O 1
ATOM 1012 N N . VAL A 1 126 ? -13.059 5.044 7.017 1.00 88.81 126 VAL A N 1
ATOM 1013 C CA . VAL A 1 126 ? -14.046 5.118 8.111 1.00 88.81 126 VAL A CA 1
ATOM 1014 C C . VAL A 1 126 ? -13.601 4.258 9.296 1.00 88.81 126 VAL A C 1
ATOM 1016 O O . VAL A 1 126 ? -13.726 4.687 10.439 1.00 88.81 126 VAL A O 1
ATOM 1019 N N . LEU A 1 127 ? -13.034 3.072 9.041 1.00 91.25 127 LEU A N 1
ATOM 1020 C CA . LEU A 1 127 ? -12.487 2.230 10.109 1.00 91.25 127 LEU A CA 1
ATOM 1021 C C . LEU A 1 127 ? -11.278 2.888 10.785 1.00 91.25 127 LEU A C 1
ATOM 1023 O O . LEU A 1 127 ? -11.203 2.895 12.010 1.00 91.25 127 LEU A O 1
ATOM 1027 N N . LEU A 1 128 ? -10.359 3.461 10.000 1.00 91.88 128 LEU A N 1
ATOM 1028 C CA . LEU A 1 128 ? -9.195 4.161 10.545 1.00 91.88 128 LEU A CA 1
ATOM 1029 C C . LEU A 1 128 ? -9.628 5.339 11.422 1.00 91.88 128 LEU A C 1
ATOM 1031 O O . LEU A 1 128 ? -9.126 5.496 12.528 1.00 91.88 128 LEU A O 1
ATOM 1035 N N . GLN A 1 129 ? -10.601 6.126 10.961 1.00 92.38 129 GLN A N 1
ATOM 1036 C CA . GLN A 1 129 ? -11.136 7.252 11.722 1.00 92.38 129 GLN A CA 1
ATOM 1037 C C . GLN A 1 129 ? -11.818 6.816 13.023 1.00 92.38 129 GLN A C 1
ATOM 1039 O O . GLN A 1 129 ? -11.649 7.498 14.030 1.00 92.38 129 GLN A O 1
ATOM 1044 N N . LEU A 1 130 ? -12.542 5.689 13.037 1.00 94.44 130 LEU A N 1
ATOM 1045 C CA . LEU A 1 130 ? -13.097 5.159 14.284 1.00 94.44 130 LEU A CA 1
ATOM 1046 C C . LEU A 1 130 ? -11.999 4.702 15.246 1.00 94.44 130 LEU A C 1
ATOM 1048 O O . LEU A 1 130 ? -12.062 5.031 16.423 1.00 94.44 130 LEU A O 1
ATOM 1052 N N . LEU A 1 131 ? -11.006 3.952 14.763 1.00 95.12 131 LEU A N 1
ATOM 1053 C CA . LEU A 1 131 ? -9.907 3.464 15.601 1.00 95.12 131 LEU A CA 1
ATOM 1054 C C . LEU A 1 131 ? -9.110 4.614 16.223 1.00 95.12 131 LEU A C 1
ATOM 1056 O O . LEU A 1 131 ? -8.798 4.568 17.410 1.00 95.12 131 LEU A O 1
ATOM 1060 N N . LEU A 1 132 ? -8.819 5.656 15.440 1.00 95.12 132 LEU A N 1
ATOM 1061 C CA . LEU A 1 132 ? -8.132 6.845 15.941 1.00 95.12 132 LEU A CA 1
ATOM 1062 C C . LEU A 1 132 ? -9.000 7.616 16.938 1.00 95.12 132 LEU A C 1
ATOM 1064 O O . LEU A 1 132 ? -8.511 7.940 18.011 1.00 95.12 132 LEU A O 1
ATOM 1068 N N . ALA A 1 133 ? -10.291 7.818 16.651 1.00 95.50 133 ALA A N 1
ATOM 1069 C CA . ALA A 1 133 ? -11.203 8.463 17.598 1.00 95.50 133 ALA A CA 1
ATOM 1070 C C . ALA A 1 133 ? -11.329 7.674 18.910 1.00 95.50 133 ALA A C 1
ATOM 1072 O O . ALA A 1 133 ? -11.316 8.264 19.985 1.00 95.50 133 ALA A O 1
ATOM 1073 N N . PHE A 1 134 ? -11.404 6.342 18.839 1.00 96.44 134 PHE A N 1
ATOM 1074 C CA . PHE A 1 134 ? -11.397 5.481 20.019 1.00 96.44 134 PHE A CA 1
ATOM 1075 C C . PHE A 1 134 ? -10.110 5.671 20.826 1.00 96.44 134 PHE A C 1
ATOM 1077 O O . PHE A 1 134 ? -10.171 5.873 22.034 1.00 96.44 134 PHE A O 1
ATOM 1084 N N . LYS A 1 135 ? -8.948 5.626 20.161 1.00 96.88 135 LYS A N 1
ATOM 1085 C CA . LYS A 1 135 ? -7.636 5.785 20.799 1.00 96.88 135 LYS A CA 1
ATOM 1086 C C . LYS A 1 135 ? -7.468 7.160 21.451 1.00 96.88 135 LYS A C 1
ATOM 1088 O O . LYS A 1 135 ? -6.978 7.232 22.571 1.00 96.88 135 LYS A O 1
ATOM 1093 N N . GLU A 1 136 ? -7.848 8.227 20.755 1.00 96.56 136 GLU A N 1
ATOM 1094 C CA . GLU A 1 136 ? -7.694 9.611 21.221 1.00 96.56 136 GLU A CA 1
ATOM 1095 C C . GLU A 1 136 ? -8.662 9.950 22.360 1.00 96.56 136 GLU A C 1
ATOM 1097 O O . GLU A 1 136 ? -8.290 10.669 23.284 1.00 96.56 136 GLU A O 1
ATOM 1102 N N . ASN A 1 137 ? -9.886 9.411 22.319 1.00 96.81 137 ASN A N 1
ATOM 1103 C CA . ASN A 1 137 ? -10.946 9.780 23.259 1.00 96.81 137 ASN A CA 1
ATOM 1104 C C . ASN A 1 137 ? -11.144 8.780 24.406 1.00 96.81 137 ASN A C 1
ATOM 1106 O O . ASN A 1 137 ? -11.975 9.033 25.281 1.00 96.81 137 ASN A O 1
ATOM 1110 N N . LEU A 1 138 ? -10.417 7.656 24.440 1.00 96.50 138 LEU A N 1
ATOM 1111 C CA . LEU A 1 138 ? -10.403 6.763 25.602 1.00 96.50 138 LEU A CA 1
ATOM 1112 C C . LEU A 1 138 ? -9.572 7.393 26.729 1.00 96.50 138 LEU A C 1
ATOM 1114 O O . LEU A 1 138 ? -8.416 7.033 26.949 1.00 96.50 138 LEU A O 1
ATOM 1118 N N . SER A 1 139 ? -10.179 8.344 27.436 1.00 95.88 139 SER A N 1
ATOM 1119 C CA . SER A 1 139 ? -9.598 8.964 28.626 1.00 95.88 139 SER A CA 1
ATOM 1120 C C . SER A 1 139 ? -9.440 7.957 29.769 1.00 95.88 139 SER A C 1
ATOM 1122 O O . SER A 1 139 ? -10.112 6.923 29.805 1.00 95.88 139 SER A O 1
ATOM 1124 N N . GLU A 1 140 ? -8.588 8.277 30.745 1.00 95.62 140 GLU A N 1
ATOM 1125 C CA . GLU A 1 140 ? -8.419 7.452 31.951 1.00 95.62 140 GLU A CA 1
ATOM 1126 C C . GLU A 1 140 ? -9.716 7.305 32.757 1.00 95.62 140 GLU A C 1
ATOM 1128 O O . GLU A 1 140 ? -9.970 6.246 33.329 1.00 95.62 140 GLU A O 1
ATOM 1133 N N . ASP A 1 141 ? -10.575 8.327 32.749 1.00 95.50 141 ASP A N 1
ATOM 1134 C CA . ASP A 1 141 ? -11.896 8.270 33.376 1.00 95.50 141 ASP A CA 1
ATOM 1135 C C . ASP A 1 141 ? -12.804 7.238 32.682 1.00 95.50 141 ASP A C 1
ATOM 1137 O O . ASP A 1 141 ? -13.269 6.291 33.320 1.00 95.50 141 ASP A O 1
ATOM 1141 N N . ILE A 1 142 ? -12.972 7.327 31.355 1.00 95.81 142 ILE A N 1
ATOM 1142 C CA . ILE A 1 142 ? -13.779 6.359 30.590 1.00 95.81 142 ILE A CA 1
ATOM 1143 C C . ILE A 1 142 ? -13.189 4.952 30.725 1.00 95.81 142 ILE A C 1
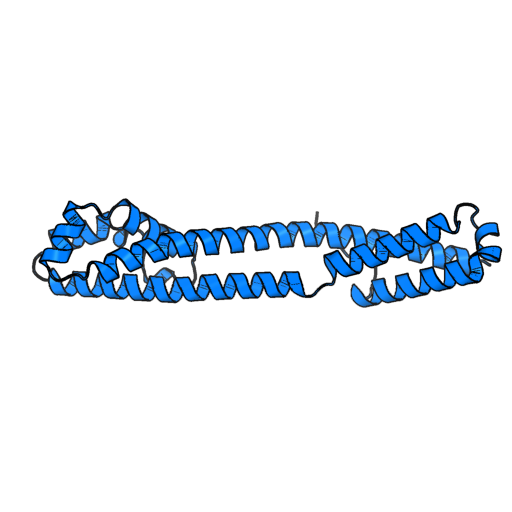ATOM 1145 O O . ILE A 1 142 ? -13.920 3.985 30.945 1.00 95.81 142 ILE A O 1
ATOM 1149 N N . ARG A 1 143 ? -11.861 4.824 30.638 1.00 97.19 143 ARG A N 1
ATOM 1150 C CA . ARG A 1 143 ? -11.152 3.553 30.816 1.00 97.19 143 ARG A CA 1
ATOM 1151 C C . ARG A 1 143 ? -11.436 2.941 32.186 1.00 97.19 143 ARG A C 1
ATOM 1153 O O . ARG A 1 143 ? -11.788 1.764 32.252 1.00 97.19 143 ARG A O 1
ATOM 1160 N N . SER A 1 144 ? -11.325 3.720 33.259 1.00 96.44 144 SER A N 1
ATOM 1161 C CA . SER A 1 144 ? -11.577 3.253 34.628 1.00 96.44 144 SER A CA 1
ATOM 1162 C C . SER A 1 144 ? -13.026 2.810 34.811 1.00 96.44 144 SER A C 1
ATOM 1164 O O . SER A 1 144 ? -13.286 1.748 35.379 1.00 96.44 144 SER A O 1
ATOM 1166 N N . GLN A 1 145 ? -13.976 3.567 34.255 1.00 94.88 145 GLN A N 1
ATOM 1167 C CA . GLN A 1 145 ? -15.392 3.204 34.273 1.00 94.88 145 GLN A CA 1
ATOM 1168 C C . GLN A 1 145 ? -15.651 1.875 33.553 1.00 94.88 145 GLN A C 1
ATOM 1170 O O . GLN A 1 145 ? -16.328 1.005 34.100 1.00 94.88 145 GLN A O 1
ATOM 1175 N N . LEU A 1 146 ? -15.076 1.681 32.364 1.00 96.69 146 LEU A N 1
ATOM 1176 C CA . LEU A 1 146 ? -15.186 0.426 31.616 1.00 96.69 146 LEU A CA 1
ATOM 1177 C C . LEU A 1 146 ? -14.581 -0.750 32.397 1.00 96.69 146 LEU A C 1
ATOM 1179 O O . LEU A 1 146 ? -15.225 -1.788 32.536 1.00 96.69 146 LEU A O 1
ATOM 1183 N N . ILE A 1 147 ? -13.381 -0.593 32.960 1.00 96.69 147 ILE A N 1
ATOM 1184 C CA . ILE A 1 147 ? -12.727 -1.655 33.744 1.00 96.69 147 ILE A CA 1
ATOM 1185 C C . ILE A 1 147 ? -13.563 -2.016 34.977 1.00 96.69 147 ILE A C 1
ATOM 1187 O O . ILE A 1 147 ? -13.772 -3.198 35.243 1.00 96.69 147 ILE A O 1
ATOM 1191 N N . SER A 1 148 ? -14.126 -1.025 35.679 1.00 95.25 148 SER A N 1
ATOM 1192 C CA . SER A 1 148 ? -15.018 -1.268 36.826 1.00 95.25 148 SER A CA 1
ATOM 1193 C C . SER A 1 148 ? -16.288 -2.047 36.453 1.00 95.25 148 SER A C 1
ATOM 1195 O O . SER A 1 148 ? -16.871 -2.729 37.292 1.00 95.25 148 SER A O 1
ATOM 1197 N N . LYS A 1 149 ? -16.695 -1.979 35.179 1.00 94.44 149 LYS A N 1
ATOM 1198 C CA . LYS A 1 149 ? -17.813 -2.730 34.595 1.00 94.44 149 LYS A CA 1
ATOM 1199 C C . LYS A 1 149 ? -17.410 -4.094 34.029 1.00 94.44 149 LYS A C 1
ATOM 1201 O O . LYS A 1 149 ? -18.265 -4.791 33.498 1.00 94.44 149 LYS A O 1
ATOM 1206 N N . GLY A 1 150 ? -16.144 -4.492 34.162 1.00 94.06 150 GLY A N 1
ATOM 1207 C CA . GLY A 1 150 ? -15.647 -5.803 33.736 1.00 94.06 150 GLY A CA 1
ATOM 1208 C C . GLY A 1 150 ? -14.997 -5.826 32.352 1.00 94.06 150 GLY A C 1
ATOM 1209 O O . GLY A 1 150 ? -14.741 -6.905 31.815 1.00 94.06 150 GLY A O 1
ATOM 1210 N N . PHE A 1 151 ? -14.702 -4.670 31.750 1.00 96.62 151 PHE A N 1
ATOM 1211 C CA . PHE A 1 151 ? -13.959 -4.634 30.491 1.00 96.62 151 PHE A CA 1
ATOM 1212 C C . PHE A 1 151 ? -12.494 -5.001 30.716 1.00 96.62 151 PHE A C 1
ATOM 1214 O O . PHE A 1 151 ? -11.828 -4.493 31.617 1.00 96.62 151 PHE A O 1
ATOM 1221 N N . SER A 1 152 ? -11.966 -5.851 29.839 1.00 95.31 152 SER A N 1
ATOM 1222 C CA . SER A 1 152 ? -10.559 -6.240 29.874 1.00 95.31 152 SER A CA 1
ATOM 1223 C C . SER A 1 152 ? -9.660 -5.097 29.406 1.00 95.31 152 SER A C 1
ATOM 1225 O O . SER A 1 152 ? -9.761 -4.642 28.263 1.00 95.31 152 SER A O 1
ATOM 1227 N N . GLN A 1 153 ? -8.706 -4.697 30.250 1.00 95.56 153 GLN A N 1
ATOM 1228 C CA . GLN A 1 153 ? -7.652 -3.748 29.876 1.00 95.56 153 GLN A CA 1
ATOM 1229 C C . GLN A 1 153 ? -6.851 -4.231 28.656 1.00 95.56 153 GLN A C 1
ATOM 1231 O O . GLN A 1 153 ? -6.446 -3.418 27.826 1.00 95.56 153 GLN A O 1
ATOM 1236 N N . ILE A 1 154 ? -6.673 -5.550 28.510 1.00 95.25 154 ILE A N 1
ATOM 1237 C CA . ILE A 1 154 ? -5.971 -6.157 27.373 1.00 95.25 154 ILE A CA 1
ATOM 1238 C C . ILE A 1 154 ? -6.735 -5.900 26.067 1.00 95.25 154 ILE A C 1
ATOM 1240 O O . ILE A 1 154 ? -6.123 -5.515 25.074 1.00 95.25 154 ILE A O 1
ATOM 1244 N N . GLU A 1 155 ? -8.063 -6.052 26.052 1.00 92.88 155 GLU A N 1
ATOM 1245 C CA . GLU A 1 155 ? -8.857 -5.798 24.839 1.00 92.88 155 GLU A CA 1
ATOM 1246 C C . GLU A 1 155 ? -8.937 -4.301 24.496 1.00 92.88 155 GLU A C 1
ATOM 1248 O O . GLU A 1 155 ? -8.890 -3.949 23.318 1.00 92.88 155 GLU A O 1
ATOM 1253 N N . LEU A 1 156 ? -8.978 -3.410 25.495 1.00 96.44 156 LEU A N 1
ATOM 1254 C CA . LEU A 1 156 ? -8.905 -1.960 25.259 1.00 96.44 156 LEU A CA 1
ATOM 1255 C C . LEU A 1 156 ? -7.564 -1.559 24.628 1.00 96.44 156 LEU A C 1
ATOM 1257 O O . LEU A 1 156 ? -7.540 -0.835 23.631 1.00 96.44 156 LEU A O 1
ATOM 1261 N N . ASN A 1 157 ? -6.455 -2.069 25.170 1.00 96.94 157 ASN A N 1
ATOM 1262 C CA . ASN A 1 157 ? -5.118 -1.809 24.633 1.00 96.94 157 ASN A CA 1
ATOM 1263 C C . ASN A 1 157 ? -4.956 -2.390 23.228 1.00 96.94 157 ASN A C 1
ATOM 1265 O O . ASN A 1 157 ? -4.453 -1.717 22.340 1.00 96.94 157 ASN A O 1
ATOM 1269 N N . LYS A 1 158 ? -5.498 -3.581 22.974 1.00 96.62 158 LYS A N 1
ATOM 1270 C CA . LYS A 1 158 ? -5.494 -4.186 21.641 1.00 96.62 158 LYS A CA 1
ATOM 1271 C C . LYS A 1 158 ? -6.201 -3.328 20.590 1.00 96.62 158 LYS A C 1
ATOM 1273 O O . LYS A 1 158 ? -5.735 -3.276 19.456 1.00 96.62 158 LYS A O 1
ATOM 1278 N N . ILE A 1 159 ? -7.307 -2.654 20.924 1.00 96.12 159 ILE A N 1
ATOM 1279 C CA . ILE A 1 159 ? -7.971 -1.724 19.989 1.00 96.12 159 ILE A CA 1
ATOM 1280 C C . ILE A 1 159 ? -7.065 -0.520 19.689 1.00 96.12 159 ILE A C 1
ATOM 1282 O O . ILE A 1 159 ? -6.972 -0.110 18.531 1.00 96.12 159 ILE A O 1
ATOM 1286 N N . ILE A 1 160 ? -6.368 0.004 20.702 1.00 96.75 160 ILE A N 1
ATOM 1287 C CA . ILE A 1 160 ? -5.389 1.092 20.550 1.00 96.75 160 ILE A CA 1
ATOM 1288 C C . ILE A 1 160 ? -4.223 0.659 19.656 1.00 96.75 160 ILE A C 1
ATOM 1290 O O . ILE A 1 160 ? -3.916 1.349 18.686 1.00 96.75 160 ILE A O 1
ATOM 1294 N N . ASP A 1 161 ? -3.632 -0.505 19.920 1.00 97.06 161 ASP A N 1
ATOM 1295 C CA . ASP A 1 161 ? -2.506 -1.035 19.145 1.00 97.06 161 ASP A CA 1
ATOM 1296 C C . ASP A 1 161 ? -2.907 -1.297 17.685 1.00 97.06 161 ASP A C 1
ATOM 1298 O O . ASP A 1 161 ? -2.151 -1.034 16.745 1.00 97.06 161 ASP A O 1
ATOM 1302 N N . LEU A 1 162 ? -4.139 -1.774 17.466 1.00 96.19 162 LEU A N 1
ATOM 1303 C CA . LEU A 1 162 ? -4.700 -1.953 16.127 1.00 96.19 162 LEU A CA 1
ATOM 1304 C C . LEU A 1 162 ? -4.880 -0.623 15.388 1.00 96.19 162 LEU A C 1
ATOM 1306 O O . LEU A 1 162 ? -4.780 -0.623 14.161 1.00 96.19 162 LEU A O 1
ATOM 1310 N N . ALA A 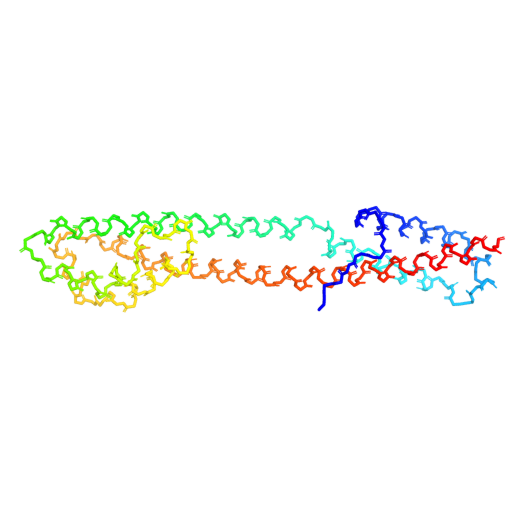1 163 ? -5.123 0.491 16.085 1.00 95.44 163 ALA A N 1
ATOM 1311 C CA . ALA A 1 163 ? -5.220 1.807 15.458 1.00 95.44 163 ALA A CA 1
ATOM 1312 C C . ALA A 1 163 ? -3.889 2.219 14.813 1.00 95.44 163 ALA A C 1
ATOM 1314 O O . ALA A 1 163 ? -3.873 2.617 13.644 1.00 95.44 163 ALA A O 1
ATOM 1315 N N . ASP A 1 164 ? -2.779 2.056 15.536 1.00 95.31 164 ASP A N 1
ATOM 1316 C CA . ASP A 1 164 ? -1.440 2.382 15.032 1.00 95.31 164 ASP A CA 1
ATOM 1317 C C . ASP A 1 164 ? -1.023 1.437 13.907 1.00 95.31 164 ASP A C 1
ATOM 1319 O O . ASP A 1 164 ? -0.687 1.882 12.807 1.00 95.31 164 ASP A O 1
ATOM 1323 N N . ALA A 1 165 ? -1.162 0.127 14.131 1.00 95.56 165 ALA A N 1
ATOM 1324 C CA . ALA A 1 165 ? -0.831 -0.874 13.122 1.00 95.56 165 ALA A CA 1
ATOM 1325 C C . ALA A 1 165 ? -1.631 -0.667 11.825 1.00 95.56 165 ALA A C 1
ATOM 1327 O O . ALA A 1 165 ? -1.103 -0.845 10.722 1.00 95.56 165 ALA A O 1
ATOM 1328 N N . PHE A 1 166 ? -2.907 -0.280 11.936 1.00 95.00 166 PHE A N 1
ATOM 1329 C CA . PHE A 1 166 ? -3.743 -0.018 10.771 1.00 95.00 166 PHE A CA 1
ATOM 1330 C C . PHE A 1 166 ? -3.344 1.265 10.045 1.00 95.00 166 PHE A C 1
ATOM 1332 O O . PHE A 1 166 ? -3.279 1.261 8.814 1.00 95.00 166 PHE A O 1
ATOM 1339 N N . LYS A 1 167 ? -3.038 2.338 10.784 1.00 94.31 167 LYS A N 1
ATOM 1340 C CA . LYS A 1 167 ? -2.540 3.597 10.219 1.00 94.31 167 LYS A CA 1
ATOM 1341 C C . LYS A 1 167 ? -1.279 3.360 9.389 1.00 94.31 167 LYS A C 1
ATOM 1343 O O . LYS A 1 167 ? -1.240 3.757 8.223 1.00 94.31 167 LYS A O 1
ATOM 1348 N N . ASP A 1 168 ? -0.299 2.659 9.951 1.00 93.06 168 ASP A N 1
ATOM 1349 C CA . ASP A 1 168 ? 0.984 2.404 9.294 1.00 93.06 168 ASP A CA 1
ATOM 1350 C C . ASP A 1 168 ? 0.826 1.513 8.059 1.00 93.06 168 ASP A C 1
ATOM 1352 O O . ASP A 1 168 ? 1.339 1.825 6.979 1.00 93.06 168 ASP A O 1
ATOM 1356 N N . ALA A 1 169 ? 0.043 0.435 8.176 1.00 92.94 169 ALA A N 1
ATOM 1357 C CA . ALA A 1 169 ? -0.242 -0.446 7.048 1.00 92.94 169 ALA A CA 1
ATOM 1358 C C . ALA A 1 169 ? -0.981 0.285 5.914 1.00 92.94 169 ALA A C 1
ATOM 1360 O O . ALA A 1 169 ? -0.671 0.069 4.738 1.00 92.94 169 ALA A O 1
ATOM 1361 N N . ASN A 1 170 ? -1.934 1.160 6.253 1.00 91.81 170 ASN A N 1
ATOM 1362 C CA . ASN A 1 170 ? -2.690 1.943 5.280 1.00 91.81 170 ASN A CA 1
ATOM 1363 C C . ASN A 1 170 ? -1.794 2.967 4.567 1.00 91.81 170 ASN A C 1
ATOM 1365 O O . ASN A 1 170 ? -1.794 3.021 3.338 1.00 91.81 170 ASN A O 1
ATOM 1369 N N . LEU A 1 171 ? -0.966 3.713 5.309 1.00 89.19 171 LEU A N 1
ATOM 1370 C CA . LEU A 1 171 ? 0.010 4.650 4.736 1.00 89.19 171 LEU A CA 1
ATOM 1371 C C . LEU A 1 171 ? 0.987 3.941 3.793 1.00 89.19 171 LEU A C 1
ATOM 1373 O O . LEU A 1 171 ? 1.229 4.405 2.678 1.00 89.19 171 LEU A O 1
ATOM 1377 N N . HIS A 1 172 ? 1.506 2.782 4.199 1.00 87.88 172 HIS A N 1
ATOM 1378 C CA . HIS A 1 172 ? 2.377 1.976 3.352 1.00 87.88 172 HIS A CA 1
ATOM 1379 C C . HIS A 1 172 ? 1.677 1.539 2.053 1.00 87.88 172 HIS A C 1
ATOM 1381 O O . HIS A 1 172 ? 2.249 1.659 0.965 1.00 87.88 172 HIS A O 1
ATOM 1387 N N . GLN A 1 173 ? 0.424 1.077 2.137 1.00 89.88 173 GLN A N 1
ATOM 1388 C CA . GLN A 1 173 ? -0.352 0.680 0.962 1.00 89.88 173 GLN A CA 1
ATOM 1389 C C . GLN A 1 173 ? -0.616 1.866 0.017 1.00 89.88 173 GLN A C 1
ATOM 1391 O O . GLN A 1 173 ? -0.449 1.722 -1.198 1.00 89.88 173 GLN A O 1
ATOM 1396 N N . GLU A 1 174 ? -1.007 3.025 0.552 1.00 87.25 174 GLU A N 1
ATOM 1397 C CA . GLU A 1 174 ? -1.255 4.242 -0.232 1.00 87.25 174 GLU A CA 1
ATOM 1398 C C . GLU A 1 174 ? 0.017 4.743 -0.925 1.00 87.25 174 GLU A C 1
ATOM 1400 O O . GLU A 1 174 ? -0.020 5.040 -2.121 1.00 87.25 174 GLU A O 1
ATOM 1405 N N . ASN A 1 175 ? 1.165 4.709 -0.244 1.00 83.75 175 ASN A N 1
ATOM 1406 C CA . ASN A 1 175 ? 2.457 5.040 -0.847 1.00 83.75 175 ASN A CA 1
ATOM 1407 C C . ASN A 1 175 ? 2.786 4.122 -2.037 1.00 83.75 175 ASN A C 1
ATOM 1409 O O . ASN A 1 175 ? 3.202 4.596 -3.097 1.00 83.75 175 ASN A O 1
ATOM 1413 N N . ILE A 1 176 ? 2.537 2.810 -1.925 1.00 84.12 176 ILE A N 1
ATOM 1414 C CA . ILE A 1 176 ? 2.726 1.876 -3.049 1.00 84.12 176 ILE A CA 1
ATOM 1415 C C . ILE A 1 176 ? 1.760 2.193 -4.203 1.00 84.12 176 ILE A C 1
ATOM 1417 O O . ILE A 1 176 ? 2.167 2.158 -5.369 1.00 84.12 176 ILE A O 1
ATOM 1421 N N . LYS A 1 177 ? 0.488 2.507 -3.917 1.00 82.81 177 LYS A N 1
ATOM 1422 C CA . LYS A 1 177 ? -0.510 2.869 -4.945 1.00 82.81 177 LYS A CA 1
ATOM 1423 C C . LYS A 1 177 ? -0.120 4.154 -5.681 1.00 82.81 177 LYS A C 1
ATOM 1425 O O . LYS A 1 177 ? -0.193 4.182 -6.913 1.00 82.81 177 LYS A O 1
ATOM 1430 N N . ALA A 1 178 ? 0.319 5.177 -4.948 1.00 79.69 178 ALA A N 1
ATOM 1431 C CA . ALA A 1 178 ? 0.787 6.443 -5.503 1.00 79.69 178 ALA A CA 1
ATOM 1432 C C . ALA A 1 178 ? 1.999 6.222 -6.420 1.00 79.69 178 ALA A C 1
ATOM 1434 O O . ALA A 1 178 ? 1.959 6.577 -7.603 1.00 79.69 178 ALA A O 1
ATOM 1435 N N . ASN A 1 179 ? 3.009 5.504 -5.919 1.00 74.31 179 ASN A N 1
ATOM 1436 C CA . ASN A 1 179 ? 4.213 5.179 -6.679 1.00 74.31 179 ASN A CA 1
ATOM 1437 C C . ASN A 1 179 ? 3.887 4.359 -7.932 1.00 74.31 179 ASN A C 1
ATOM 1439 O O . ASN A 1 179 ? 4.364 4.682 -9.016 1.00 74.31 179 ASN A O 1
ATOM 1443 N N . LYS A 1 180 ? 2.998 3.360 -7.858 1.00 75.56 180 LYS A N 1
ATOM 1444 C CA . LYS A 1 180 ? 2.598 2.552 -9.026 1.00 75.56 180 LYS A CA 1
ATOM 1445 C C . LYS A 1 180 ? 2.118 3.406 -10.207 1.00 75.56 180 LYS A C 1
ATOM 1447 O O . LYS A 1 180 ? 2.384 3.056 -11.359 1.00 75.56 180 LYS A O 1
ATOM 1452 N N . LYS A 1 181 ? 1.411 4.510 -9.946 1.00 69.88 181 LYS A N 1
ATOM 1453 C CA . LYS A 1 181 ? 0.905 5.403 -10.998 1.00 69.88 181 LYS A CA 1
ATOM 1454 C C . LYS A 1 181 ? 2.044 6.149 -11.695 1.00 69.88 181 LYS A C 1
ATOM 1456 O O . LYS A 1 181 ? 2.079 6.163 -12.926 1.00 69.88 181 LYS A O 1
ATOM 1461 N N . GLN A 1 182 ? 2.983 6.692 -10.923 1.00 70.81 182 GLN A N 1
ATOM 1462 C CA . GLN A 1 182 ? 4.184 7.347 -11.443 1.00 70.81 182 GLN A CA 1
ATOM 1463 C C . GLN A 1 182 ? 5.077 6.352 -12.200 1.00 70.81 182 GLN A C 1
ATOM 1465 O O . GLN A 1 182 ? 5.385 6.566 -13.372 1.00 70.81 182 GLN A O 1
ATOM 1470 N N . PHE A 1 183 ? 5.374 5.199 -11.593 1.00 72.19 183 PHE A N 1
ATOM 1471 C CA . PHE A 1 183 ? 6.137 4.120 -12.225 1.00 72.19 183 PHE A CA 1
ATOM 1472 C C . PHE A 1 183 ? 5.496 3.655 -13.539 1.00 72.19 183 PHE A C 1
ATOM 1474 O O . PHE A 1 183 ? 6.209 3.342 -14.486 1.00 72.19 183 PHE A O 1
ATOM 1481 N N . SER A 1 184 ? 4.161 3.645 -13.650 1.00 80.00 184 SER A N 1
ATOM 1482 C CA . SER A 1 184 ? 3.479 3.300 -14.903 1.00 80.00 184 SER A CA 1
ATOM 1483 C C . SER A 1 184 ? 3.702 4.326 -16.019 1.00 80.00 184 SER A C 1
ATOM 1485 O O . SER A 1 184 ? 3.688 3.931 -17.186 1.00 80.00 184 SER A O 1
ATOM 1487 N N . GLN A 1 185 ? 3.851 5.613 -15.700 1.00 84.25 185 GLN A N 1
ATOM 1488 C CA . GLN A 1 185 ? 4.145 6.649 -16.695 1.00 84.25 185 GLN A CA 1
ATOM 1489 C C . GLN A 1 185 ? 5.615 6.603 -17.106 1.00 84.25 185 GLN A C 1
ATOM 1491 O O . GLN A 1 185 ? 5.897 6.537 -18.300 1.00 84.25 185 GLN A O 1
ATOM 1496 N N . GLU A 1 186 ? 6.532 6.538 -16.139 1.00 85.88 186 GLU A N 1
ATOM 1497 C CA . GLU A 1 186 ? 7.968 6.405 -16.415 1.00 85.88 186 GLU A CA 1
ATOM 1498 C C . GLU A 1 186 ? 8.267 5.146 -17.237 1.00 85.88 186 GLU A C 1
ATOM 1500 O O . GLU A 1 186 ? 8.976 5.211 -18.239 1.00 85.88 186 GLU A O 1
ATOM 1505 N N . LYS A 1 187 ? 7.639 4.015 -16.882 1.00 88.94 187 LYS A N 1
ATOM 1506 C CA . LYS A 1 187 ? 7.704 2.769 -17.654 1.00 88.94 187 LYS A CA 1
ATOM 1507 C C . LYS A 1 187 ? 7.292 2.982 -19.108 1.00 88.94 187 LYS A C 1
ATOM 1509 O O . LYS A 1 187 ? 7.943 2.471 -20.014 1.00 88.94 187 LYS A O 1
ATOM 1514 N N . ARG A 1 188 ? 6.181 3.693 -19.341 1.00 90.62 188 ARG A N 1
ATOM 1515 C CA . ARG A 1 188 ? 5.663 3.953 -20.694 1.00 90.62 188 ARG A CA 1
ATOM 1516 C C . ARG A 1 188 ? 6.626 4.814 -21.499 1.00 90.62 188 ARG A C 1
ATOM 1518 O O . ARG A 1 188 ? 6.895 4.466 -22.640 1.00 90.62 188 ARG A O 1
ATOM 1525 N N . ILE A 1 189 ? 7.164 5.872 -20.897 1.00 92.94 189 ILE A N 1
ATOM 1526 C CA . ILE A 1 189 ? 8.156 6.748 -21.532 1.00 92.94 189 ILE A CA 1
ATOM 1527 C C . ILE A 1 189 ? 9.403 5.944 -21.910 1.00 92.94 189 ILE A C 1
ATOM 1529 O O . ILE A 1 189 ? 9.810 5.963 -23.067 1.00 92.94 189 ILE A O 1
ATOM 1533 N N . ALA A 1 190 ? 9.956 5.178 -20.967 1.00 93.38 190 ALA A N 1
ATOM 1534 C CA . ALA A 1 190 ? 11.175 4.408 -21.186 1.00 93.38 190 ALA A CA 1
ATOM 1535 C C . ALA A 1 190 ? 11.009 3.330 -22.272 1.00 93.38 190 ALA A C 1
ATOM 1537 O O . ALA A 1 190 ? 11.856 3.202 -23.154 1.00 93.38 190 ALA A O 1
ATOM 1538 N N . LEU A 1 191 ? 9.896 2.585 -22.253 1.00 94.31 191 LEU A N 1
ATOM 1539 C CA . LEU A 1 191 ? 9.616 1.571 -23.274 1.00 94.31 191 LEU A CA 1
ATOM 1540 C C . LEU A 1 191 ? 9.343 2.190 -24.649 1.00 94.31 191 LEU A C 1
ATOM 1542 O O . LEU A 1 191 ? 9.786 1.643 -25.652 1.00 94.31 191 LEU A O 1
ATOM 1546 N N . ASN A 1 192 ? 8.636 3.322 -24.716 1.00 96.06 192 ASN A N 1
ATOM 1547 C CA . ASN A 1 192 ? 8.401 4.006 -25.987 1.00 96.06 192 ASN A CA 1
ATOM 1548 C C . ASN A 1 192 ? 9.709 4.528 -26.592 1.00 96.06 192 ASN A C 1
ATOM 1550 O O . ASN A 1 192 ? 9.912 4.355 -27.790 1.00 96.06 192 ASN A O 1
ATOM 1554 N N . ALA A 1 193 ? 10.602 5.086 -25.766 1.00 96.62 193 ALA A N 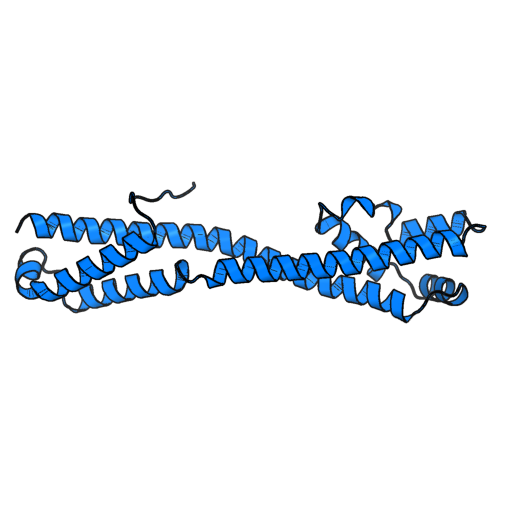1
ATOM 1555 C CA . ALA A 1 193 ? 11.919 5.544 -26.200 1.00 96.62 193 ALA A CA 1
ATOM 1556 C C . ALA A 1 193 ? 12.765 4.392 -26.765 1.00 96.62 193 ALA A C 1
ATOM 1558 O O . ALA A 1 193 ? 13.300 4.519 -27.863 1.00 96.62 193 ALA A O 1
ATOM 1559 N N . ILE A 1 194 ? 12.813 3.241 -26.075 1.00 97.06 194 ILE A N 1
ATOM 1560 C CA . ILE A 1 194 ? 13.467 2.029 -26.603 1.00 97.06 194 ILE A CA 1
ATOM 1561 C C . ILE A 1 194 ? 12.821 1.611 -27.926 1.00 97.06 194 ILE A C 1
ATOM 1563 O O . ILE A 1 194 ? 13.531 1.336 -28.888 1.00 97.06 194 ILE A O 1
ATOM 1567 N N . SER A 1 195 ? 11.486 1.585 -28.003 1.00 97.00 195 SER A N 1
ATOM 1568 C CA . SER A 1 195 ? 10.794 1.183 -29.229 1.00 97.00 195 SER A CA 1
ATOM 1569 C C . SER A 1 195 ? 11.100 2.092 -30.415 1.00 97.00 195 SER A C 1
ATOM 1571 O O . SER A 1 195 ? 11.216 1.577 -31.526 1.00 97.00 195 SER A O 1
ATOM 1573 N N . ASP A 1 196 ? 11.148 3.407 -30.223 1.00 97.31 196 ASP A N 1
ATOM 1574 C CA . ASP A 1 196 ? 11.435 4.342 -31.312 1.00 97.31 196 ASP A CA 1
ATOM 1575 C C . ASP A 1 196 ? 12.883 4.193 -31.781 1.00 97.31 196 ASP A C 1
ATOM 1577 O O . ASP A 1 196 ? 13.144 4.134 -32.985 1.00 97.31 196 ASP A O 1
ATOM 1581 N N . GLU A 1 197 ? 13.811 4.038 -30.837 1.00 96.75 197 GLU A N 1
ATOM 1582 C CA . GLU A 1 197 ? 15.236 3.883 -31.120 1.00 96.75 197 GLU A CA 1
ATOM 1583 C C . GLU A 1 197 ? 15.533 2.593 -31.902 1.00 96.75 197 GLU A C 1
ATOM 1585 O O . GLU A 1 197 ? 16.141 2.652 -32.974 1.00 96.75 197 GLU A O 1
ATOM 1590 N N . ILE A 1 198 ? 15.015 1.437 -31.462 1.00 96.38 198 ILE A N 1
ATOM 1591 C CA . ILE A 1 198 ? 15.240 0.161 -32.168 1.00 96.38 198 ILE A CA 1
ATOM 1592 C C . ILE A 1 198 ? 14.571 0.128 -33.546 1.00 96.38 198 ILE A C 1
ATOM 1594 O O . ILE A 1 198 ? 15.141 -0.427 -34.485 1.00 96.38 198 ILE A O 1
ATOM 1598 N N . LYS A 1 199 ? 13.392 0.750 -33.709 1.00 95.88 199 LYS A N 1
ATOM 1599 C CA . LYS A 1 199 ? 12.741 0.877 -35.025 1.00 95.88 199 LYS A CA 1
ATOM 1600 C C . LYS A 1 199 ? 13.583 1.726 -35.968 1.00 95.88 199 LYS A C 1
ATOM 1602 O O . LYS A 1 199 ? 13.691 1.388 -37.144 1.00 95.88 199 LYS A O 1
ATOM 1607 N N . GLY A 1 200 ? 14.178 2.806 -35.458 1.00 95.19 200 GLY A N 1
ATOM 1608 C CA . GLY A 1 200 ? 15.106 3.644 -36.211 1.00 95.19 200 GLY A CA 1
ATOM 1609 C C . GLY A 1 200 ? 16.327 2.860 -36.690 1.00 95.19 200 GLY A C 1
ATOM 1610 O O . GLY A 1 200 ? 16.662 2.932 -37.872 1.00 95.19 200 GLY A O 1
ATOM 1611 N N . ILE A 1 201 ? 16.932 2.063 -35.801 1.00 95.12 201 ILE A N 1
ATOM 1612 C CA . ILE A 1 201 ? 18.049 1.167 -36.140 1.00 95.12 201 ILE A CA 1
ATOM 1613 C C . ILE A 1 201 ? 17.632 0.179 -37.232 1.00 95.12 201 ILE A C 1
ATOM 1615 O O . ILE A 1 201 ? 18.269 0.140 -38.281 1.00 95.12 201 ILE A O 1
ATOM 1619 N N . CYS A 1 202 ? 16.532 -0.556 -37.037 1.00 94.00 202 CYS A N 1
ATOM 1620 C CA . CYS A 1 202 ? 16.058 -1.550 -38.006 1.00 94.00 202 CYS A CA 1
ATOM 1621 C C . CYS A 1 202 ? 15.772 -0.929 -39.378 1.00 94.00 202 CYS A C 1
ATOM 1623 O O . CYS A 1 202 ? 16.153 -1.487 -40.403 1.00 94.00 202 CYS A O 1
ATOM 1625 N N . LYS A 1 203 ? 15.123 0.242 -39.406 1.00 93.81 203 LYS A N 1
ATOM 1626 C CA . LYS A 1 203 ? 14.789 0.938 -40.652 1.00 93.81 203 LYS A CA 1
ATOM 1627 C C . LYS A 1 203 ? 16.043 1.352 -41.419 1.00 93.81 203 LYS A C 1
ATOM 1629 O O . LYS A 1 203 ? 16.092 1.156 -42.627 1.00 93.81 203 LYS A O 1
ATOM 1634 N N . LEU A 1 204 ? 17.046 1.904 -40.738 1.00 91.38 204 LEU A N 1
ATOM 1635 C CA . LEU A 1 204 ? 18.307 2.291 -41.376 1.00 91.38 204 LEU A CA 1
ATOM 1636 C C . LEU A 1 204 ? 19.115 1.073 -41.832 1.00 91.38 204 LEU A C 1
ATOM 1638 O O . LEU A 1 204 ? 19.620 1.076 -42.950 1.00 91.38 204 LEU A O 1
ATOM 1642 N N . ALA A 1 205 ? 19.187 0.029 -41.005 1.00 89.69 205 ALA A N 1
ATOM 1643 C CA . ALA A 1 205 ? 19.878 -1.209 -41.350 1.00 89.69 205 ALA A CA 1
ATOM 1644 C C . ALA A 1 205 ? 19.241 -1.909 -42.562 1.00 89.69 205 ALA A C 1
ATOM 1646 O O . ALA A 1 205 ? 19.962 -2.435 -43.390 1.00 89.69 205 ALA A O 1
ATOM 1647 N N . SER A 1 206 ? 17.912 -1.853 -42.723 1.00 88.38 206 SER A N 1
ATOM 1648 C CA . SER A 1 206 ? 17.217 -2.468 -43.869 1.00 88.38 206 SER A CA 1
ATOM 1649 C C . SER A 1 206 ? 17.482 -1.809 -45.230 1.00 88.38 206 SER A C 1
ATOM 1651 O O . SER A 1 206 ? 17.073 -2.344 -46.255 1.00 88.38 206 SER A O 1
ATOM 1653 N N . LEU A 1 207 ? 18.116 -0.631 -45.250 1.00 84.75 207 LEU A N 1
ATOM 1654 C CA . LEU A 1 207 ? 18.477 0.090 -46.477 1.00 84.75 207 LEU A CA 1
ATOM 1655 C C . LEU A 1 207 ? 19.906 -0.228 -46.948 1.00 84.75 207 LEU A C 1
ATOM 1657 O O . LEU A 1 207 ? 20.410 0.430 -47.861 1.00 84.75 207 LEU A O 1
ATOM 1661 N N . LYS A 1 208 ? 20.566 -1.180 -46.292 1.00 70.94 208 LYS A N 1
ATOM 1662 C CA . LYS A 1 208 ? 21.943 -1.607 -46.526 1.00 70.94 208 LYS A CA 1
ATOM 1663 C C . LYS A 1 208 ? 21.978 -3.105 -46.752 1.00 70.94 208 LYS A C 1
ATOM 1665 O O . LYS A 1 208 ? 22.757 -3.494 -47.645 1.00 70.94 208 LYS A O 1
#

Nearest PDB structures (foldseek):
  7sqc-assembly1_1W  TM=2.991E-01  e=1.569E+00  Chlamydomonas reinhardtii
  5xg2-assembly1_A  TM=2.403E-01  e=1.025E+00  Pyrococcus yayanosii CH1
  3zx6-assembly1_B  TM=2.615E-01  e=3.509E+00  Archaeoglobus fulgidus DSM 4304
  3ja6-assembly1_H  TM=2.033E-01  e=3.857E+00  Escherichia coli
  3ja6-assembly1_I  TM=2.115E-01  e=4.446E+00  Escherichia coli

Solvent-accessible surface area (backbone atoms only — not comparable to full-atom values): 11492 Å² total; per-residue (Å²): 136,88,80,70,79,85,65,94,67,54,74,68,56,48,51,52,51,45,52,54,51,50,54,52,48,60,77,40,34,81,65,48,22,76,78,38,75,77,53,39,72,68,48,53,50,51,53,53,49,53,52,51,51,50,43,62,75,65,66,50,70,57,66,64,51,50,52,51,52,36,49,52,49,39,54,52,45,50,54,53,47,53,49,53,54,50,49,51,52,51,49,47,55,61,77,31,63,89,40,56,69,62,41,52,48,52,38,47,58,33,23,52,71,83,33,58,78,89,53,43,92,82,29,70,65,51,47,51,51,26,32,46,33,30,51,75,49,59,40,72,67,60,47,51,55,43,41,77,67,68,47,56,67,65,60,56,50,50,49,40,54,43,30,56,56,42,51,53,37,46,52,54,37,50,52,50,55,55,46,51,57,53,52,53,51,53,44,40,53,55,52,37,52,52,52,54,50,48,50,51,51,52,57,59,57,73,77,109